Protein AF-A0A2R5L0X4-F1 (afdb_monomer_lite)

Radius of gyration: 19.21 Å; chains: 1; bounding box: 42×46×54 Å

pLDDT: mean 91.5, std 12.02, range [35.88, 98.81]

Organism: NCBI:txid1518452

Sequence (243 aa):
EDYQLGEQFPQVPDLYIVGTQESGSERKTWEVKLQCAIGQKHVLLTSAVLGILHLNIFVRRDLIWFCSLPEESSHSLRPGTYWKTKGAIAISFQFFGTRFLFVNTHLFAHEEKYSQRIQNIKNISHSLDLPRSLPLKHKHKDVTKRFDCVFWLGDLNFRIVANRDHVLEKLQGGPQSPETVKHLLQWDQLNMARKKGETFLEYEEGEIKFAPTFKYDPGTDSYDSSSKQRVPSYTDRILFKSP

InterPro domains:
  IPR000300 Inositol polyphosphate-related phosphatase [PF22669] (13-242)
  IPR000300 Inositol polyphosphate-related phosphatase [SM00128] (5-243)
  IPR036691 Endonuclease/exonuclease/phosphatase superfamily [G3DSA:3.60.10.10] (2-243)
  IPR036691 Endonuclease/exonuclease/phosphatase superfamily [SSF56219] (12-240)
  IPR053321 Inositol Polyphosphate 5-Phosphatase Type IV [PTHR47039] (2-242)

Foldseek 3Di:
DDPPPDPPDDDLDQKDKDKAAQADPDPVVVLVVVDVVSDDQWDWLDKDDDQRIIITMIGGPVQSVQKDRKDKWWFAPDPPDPGRRFTKIWIWIGGNNFIEIEIEGAHDADAVCLVVLLVRQVCRQQRTDPDPPDPPVDDDSGVVVVGQKYKYWYQSNWFQPDDQVVLVVLCVVPQQDPVSVVVSLVRTSVSVCCVVVSDCVQKDFPDDRGHQPDDADPPDPHHDPDPVSGRRGNRTGMIMHHD

Structure (mmCIF, N/CA/C/O backbone):
data_AF-A0A2R5L0X4-F1
#
_entry.id   AF-A0A2R5L0X4-F1
#
loop_
_atom_site.group_PDB
_atom_site.id
_atom_site.type_symbol
_atom_site.label_atom_id
_atom_site.label_alt_id
_atom_site.label_comp_id
_atom_site.label_asym_id
_atom_site.label_entity_id
_atom_site.label_seq_id
_atom_site.pdbx_PDB_ins_code
_atom_site.Cartn_x
_atom_site.Cartn_y
_atom_site.Cartn_z
_atom_site.occupancy
_atom_site.B_iso_or_equiv
_atom_site.auth_seq_id
_atom_site.auth_comp_id
_atom_site.auth_asym_id
_atom_site.auth_atom_id
_atom_site.pdbx_PDB_model_num
ATOM 1 N N . GLU A 1 1 ? -14.545 -23.649 -27.989 1.00 35.88 1 GLU A N 1
ATOM 2 C CA . GLU A 1 1 ? -14.435 -24.585 -26.856 1.00 35.88 1 GLU A CA 1
ATOM 3 C C . GLU A 1 1 ? -13.538 -23.930 -25.830 1.00 35.88 1 GLU A C 1
ATOM 5 O O . GLU A 1 1 ? -12.324 -23.893 -25.998 1.00 35.88 1 GLU A O 1
ATOM 10 N N . ASP A 1 2 ? -14.169 -23.265 -24.867 1.00 38.78 2 ASP A N 1
ATOM 11 C CA . ASP A 1 2 ? -13.486 -22.543 -23.804 1.00 38.78 2 ASP A CA 1
ATOM 12 C C . ASP A 1 2 ? -12.828 -23.553 -22.868 1.00 38.78 2 ASP A C 1
ATOM 14 O O . ASP A 1 2 ? -13.505 -24.362 -22.231 1.00 38.78 2 ASP A O 1
ATOM 18 N N . TYR A 1 3 ? -11.499 -23.515 -22.786 1.00 42.94 3 TYR A N 1
ATOM 19 C CA . TYR A 1 3 ? -10.758 -24.225 -21.754 1.00 42.94 3 TYR A CA 1
ATOM 20 C C . TYR A 1 3 ? -11.047 -23.551 -20.409 1.00 42.94 3 TYR A C 1
ATOM 22 O O . TYR A 1 3 ? -10.293 -22.697 -19.944 1.00 42.94 3 TYR A O 1
ATOM 30 N N . GLN A 1 4 ? -12.153 -23.939 -19.773 1.00 43.12 4 GLN A N 1
ATOM 31 C CA . GLN A 1 4 ? -12.304 -23.792 -18.333 1.00 43.12 4 GLN A CA 1
ATOM 32 C C . GLN A 1 4 ? -11.209 -24.641 -17.681 1.00 43.12 4 GLN A C 1
ATOM 34 O O . GLN A 1 4 ? -11.323 -25.861 -17.565 1.00 43.12 4 GLN A O 1
ATOM 39 N N . LEU A 1 5 ? -10.103 -23.996 -17.310 1.00 47.12 5 LEU A N 1
ATOM 40 C CA . LEU A 1 5 ? -9.099 -24.584 -16.433 1.00 47.12 5 LEU A CA 1
ATOM 41 C C . LEU A 1 5 ? -9.798 -24.922 -15.112 1.00 47.12 5 LEU A C 1
ATOM 43 O O . LEU A 1 5 ? -10.128 -24.032 -14.333 1.00 47.12 5 LEU A O 1
ATOM 47 N N . GLY A 1 6 ? -10.078 -26.211 -14.913 1.00 41.00 6 GLY A N 1
ATOM 48 C CA . GLY A 1 6 ? -10.771 -26.719 -13.736 1.00 41.00 6 GLY A CA 1
ATOM 49 C C . GLY A 1 6 ? -10.083 -26.308 -12.434 1.00 41.00 6 GLY A C 1
ATOM 50 O O . GLY A 1 6 ? -8.855 -26.285 -12.336 1.00 41.00 6 GLY A O 1
ATOM 51 N N . GLU A 1 7 ? -10.898 -26.032 -11.419 1.00 51.50 7 GLU A N 1
ATOM 52 C CA . GLU A 1 7 ? -10.549 -25.589 -10.059 1.00 51.50 7 GLU A CA 1
ATOM 53 C C . GLU A 1 7 ? -9.750 -26.622 -9.222 1.00 51.50 7 GLU A C 1
ATOM 55 O O . GLU A 1 7 ? -9.811 -26.620 -7.997 1.00 51.50 7 GLU A O 1
ATOM 60 N N . GLN A 1 8 ? -9.005 -27.542 -9.847 1.00 54.38 8 GLN A N 1
ATOM 61 C CA . GLN A 1 8 ? -8.399 -28.703 -9.173 1.00 54.38 8 GLN A CA 1
ATOM 62 C C . GLN A 1 8 ? -6.876 -28.650 -8.998 1.00 54.38 8 GLN A C 1
ATOM 64 O O . GLN A 1 8 ? -6.308 -29.548 -8.377 1.00 54.38 8 GLN A O 1
ATOM 69 N N . PHE A 1 9 ? -6.199 -27.601 -9.467 1.00 50.16 9 PHE A N 1
ATOM 70 C CA . PHE A 1 9 ? -4.783 -27.386 -9.160 1.00 50.16 9 PHE A CA 1
ATOM 71 C C . PHE A 1 9 ? -4.618 -26.145 -8.287 1.00 50.16 9 PHE A C 1
ATOM 73 O O . PHE A 1 9 ? -5.246 -25.127 -8.583 1.00 50.16 9 PHE A O 1
ATOM 80 N N . PRO A 1 10 ? -3.767 -26.178 -7.242 1.00 58.41 10 PRO A N 1
ATOM 81 C CA . PRO A 1 10 ? -3.416 -24.964 -6.524 1.00 58.41 10 PRO A CA 1
ATOM 82 C C . PRO A 1 10 ? -2.790 -23.996 -7.528 1.00 58.41 10 PRO A C 1
ATOM 84 O O . PRO A 1 10 ? -1.672 -24.219 -8.002 1.00 58.41 10 PRO A O 1
ATOM 87 N N . GLN A 1 11 ? -3.540 -22.955 -7.897 1.00 75.50 11 GLN A N 1
ATOM 88 C CA . GLN A 1 11 ? -3.048 -21.911 -8.781 1.00 75.50 11 GLN A CA 1
ATOM 89 C C . GLN A 1 11 ? -1.859 -21.250 -8.089 1.00 75.50 11 GLN A C 1
ATOM 91 O O . GLN A 1 11 ? -1.988 -20.635 -7.033 1.00 75.50 11 GLN A O 1
ATOM 96 N N . VAL A 1 12 ? -0.676 -21.441 -8.665 1.00 87.12 12 VAL A N 1
ATOM 97 C CA . VAL A 1 12 ? 0.540 -20.771 -8.218 1.00 87.12 12 VAL A CA 1
ATOM 98 C C . VAL A 1 12 ? 0.518 -19.375 -8.838 1.00 87.12 12 VAL A C 1
ATOM 100 O O . VAL A 1 12 ? 0.546 -19.297 -10.067 1.00 87.12 12 VAL A O 1
ATOM 103 N N . PRO A 1 13 ? 0.484 -18.290 -8.042 1.00 94.50 13 PRO A N 1
ATOM 104 C CA . PRO A 1 13 ? 0.489 -16.933 -8.577 1.00 94.50 13 PRO A CA 1
ATOM 105 C C . PRO A 1 13 ? 1.694 -16.698 -9.485 1.00 94.50 13 PRO A C 1
ATOM 107 O O . PRO A 1 13 ? 2.797 -17.147 -9.175 1.00 94.50 13 PRO A O 1
ATOM 110 N N . ASP A 1 14 ? 1.518 -15.966 -10.579 1.00 96.56 14 ASP A N 1
ATOM 111 C CA . ASP A 1 14 ? 2.631 -15.632 -11.478 1.00 96.56 14 ASP A CA 1
ATOM 112 C C . ASP A 1 14 ? 3.552 -14.562 -10.878 1.00 96.56 14 ASP A C 1
ATOM 114 O O . ASP A 1 14 ? 4.770 -14.592 -11.073 1.00 96.56 14 ASP A O 1
ATOM 118 N N . LEU A 1 15 ? 2.972 -13.640 -10.106 1.00 97.62 15 LEU A N 1
ATOM 119 C CA . LEU A 1 15 ? 3.654 -12.526 -9.462 1.00 97.62 15 LEU A CA 1
ATOM 120 C C . LEU A 1 15 ? 3.291 -12.463 -7.975 1.00 97.62 15 LEU A C 1
ATOM 122 O O . LEU A 1 15 ? 2.122 -12.576 -7.611 1.00 97.62 15 LEU A O 1
ATOM 126 N N . TYR A 1 16 ? 4.284 -12.196 -7.128 1.00 98.19 16 TYR A N 1
ATOM 127 C CA . TYR A 1 16 ? 4.072 -11.745 -5.753 1.00 98.19 16 TYR A CA 1
ATOM 128 C C . TYR A 1 16 ? 4.628 -10.338 -5.588 1.00 98.19 16 TYR A C 1
ATOM 130 O O . TYR A 1 16 ? 5.802 -10.091 -5.862 1.00 98.19 16 TYR A O 1
ATOM 138 N N . ILE A 1 17 ? 3.793 -9.425 -5.097 1.00 98.38 17 ILE A N 1
ATOM 139 C CA . ILE A 1 17 ? 4.168 -8.042 -4.816 1.00 98.38 17 ILE A CA 1
ATOM 140 C C . ILE A 1 17 ? 4.041 -7.815 -3.317 1.00 98.38 17 ILE A C 1
ATOM 142 O O . ILE A 1 17 ? 2.955 -7.914 -2.754 1.00 98.38 17 ILE A O 1
ATOM 146 N N . VAL A 1 18 ? 5.164 -7.514 -2.670 1.00 98.12 18 VAL A N 1
ATOM 147 C CA . VAL A 1 18 ? 5.251 -7.364 -1.216 1.00 98.12 18 VAL A CA 1
ATOM 148 C C . VAL A 1 18 ? 5.693 -5.945 -0.886 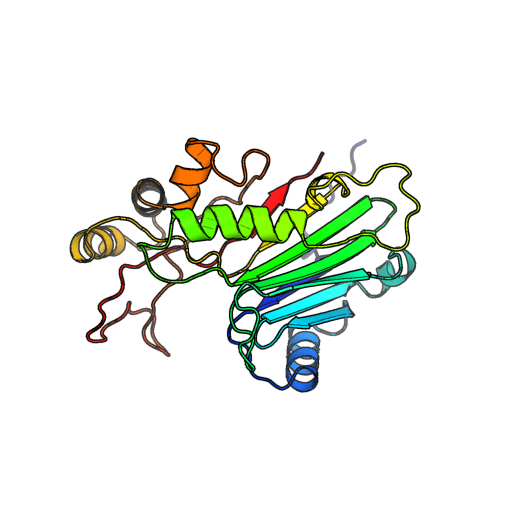1.00 98.12 18 VAL A C 1
ATOM 150 O O . VAL A 1 18 ? 6.875 -5.603 -0.997 1.00 98.12 18 VAL A O 1
ATOM 153 N N . GLY A 1 19 ? 4.723 -5.117 -0.498 1.00 97.81 19 GLY A N 1
ATOM 154 C CA . GLY A 1 19 ? 4.939 -3.769 0.016 1.00 97.81 19 GLY A CA 1
ATOM 155 C C . GLY A 1 19 ? 4.890 -3.755 1.539 1.00 97.81 19 GLY A C 1
ATOM 156 O O . GLY A 1 19 ? 3.905 -4.198 2.119 1.00 97.81 19 GLY A O 1
ATOM 157 N N . THR A 1 20 ? 5.927 -3.233 2.188 1.00 96.88 20 THR A N 1
ATOM 158 C CA . THR A 1 20 ? 5.966 -3.097 3.648 1.00 96.88 20 THR A CA 1
ATOM 159 C C . THR A 1 20 ? 6.306 -1.677 4.076 1.00 96.88 20 THR A C 1
ATOM 161 O O . THR A 1 20 ? 6.929 -0.910 3.333 1.00 96.88 20 THR A O 1
ATOM 164 N N . GLN A 1 21 ? 5.865 -1.319 5.278 1.00 96.12 21 GLN A N 1
ATOM 165 C CA . GLN A 1 21 ? 6.127 -0.050 5.949 1.00 96.12 21 GLN A CA 1
ATOM 166 C C . GLN A 1 21 ? 6.623 -0.354 7.366 1.00 96.12 21 GLN A C 1
ATOM 168 O O . GLN A 1 21 ? 6.408 -1.449 7.877 1.00 96.12 21 GLN A O 1
ATOM 173 N N . GLU A 1 22 ? 7.348 0.586 7.975 1.00 92.44 22 GLU A N 1
ATOM 174 C CA . GLU A 1 22 ? 7.983 0.385 9.294 1.00 92.44 22 GLU A CA 1
ATOM 175 C C . GLU A 1 22 ? 8.887 -0.857 9.356 1.00 92.44 22 GLU A C 1
ATOM 177 O O . GLU A 1 22 ? 9.106 -1.448 10.409 1.00 92.44 22 GLU A O 1
ATOM 182 N N . SER A 1 23 ? 9.448 -1.241 8.206 1.00 84.81 23 SER A N 1
ATOM 183 C CA . SER A 1 23 ? 10.362 -2.374 8.105 1.00 84.81 23 SER A CA 1
ATOM 184 C C . SER A 1 23 ? 11.752 -2.012 8.618 1.00 84.81 23 SER A C 1
ATOM 186 O O . SER A 1 23 ? 12.200 -0.869 8.501 1.00 84.81 23 SER A O 1
ATOM 188 N N . GLY A 1 24 ? 12.433 -3.008 9.192 1.00 76.56 24 GLY A N 1
ATOM 189 C CA . GLY A 1 24 ? 13.812 -2.872 9.654 1.00 76.56 24 GLY A CA 1
ATOM 190 C C . GLY A 1 24 ? 14.774 -2.499 8.521 1.00 76.56 24 GLY A C 1
ATOM 191 O O . GLY A 1 24 ? 14.516 -2.761 7.350 1.00 76.56 24 GLY A O 1
ATOM 192 N N . SER A 1 25 ? 15.912 -1.907 8.882 1.00 64.38 25 SER A N 1
ATOM 193 C CA . SER A 1 25 ? 16.867 -1.301 7.942 1.00 64.38 25 SER A CA 1
ATOM 194 C C . SER A 1 25 ? 17.635 -2.294 7.059 1.00 64.38 25 SER A C 1
ATOM 196 O O . SER A 1 25 ? 18.256 -1.890 6.073 1.00 64.38 25 SER A O 1
ATOM 198 N N . GLU A 1 26 ? 17.613 -3.592 7.365 1.00 85.94 26 GLU A N 1
ATOM 199 C CA . GLU A 1 26 ? 18.384 -4.592 6.624 1.00 85.94 26 GLU A CA 1
ATOM 200 C C . GLU A 1 26 ? 17.628 -5.144 5.410 1.00 85.94 26 GLU A C 1
ATOM 202 O O . GLU A 1 26 ? 17.045 -6.230 5.439 1.00 85.94 26 GLU A O 1
ATOM 207 N N . ARG A 1 27 ? 17.707 -4.406 4.296 1.00 89.12 27 ARG A N 1
ATOM 208 C CA . ARG A 1 27 ? 17.140 -4.791 2.990 1.00 89.12 27 ARG A CA 1
ATOM 209 C C . ARG A 1 27 ? 17.447 -6.239 2.591 1.00 89.12 27 ARG A C 1
ATOM 211 O O . ARG A 1 27 ? 16.518 -6.985 2.308 1.00 89.12 27 ARG A O 1
ATOM 218 N N . LYS A 1 28 ? 18.721 -6.647 2.601 1.00 92.31 28 LYS A N 1
ATOM 219 C CA . LYS A 1 28 ? 19.134 -7.997 2.166 1.00 92.31 28 LYS A CA 1
ATOM 220 C C . LYS A 1 28 ? 18.547 -9.092 3.052 1.00 92.31 28 LYS A C 1
ATOM 222 O O . LYS A 1 28 ? 18.050 -10.095 2.552 1.00 92.31 28 LYS A O 1
ATOM 227 N N . THR A 1 29 ? 18.572 -8.889 4.366 1.00 92.81 29 THR A N 1
ATOM 228 C CA . THR A 1 29 ? 17.984 -9.829 5.326 1.00 92.81 29 THR A CA 1
ATOM 229 C C . THR A 1 29 ? 16.483 -9.982 5.081 1.00 92.81 29 THR A C 1
ATOM 231 O O . THR A 1 29 ? 15.958 -11.094 5.140 1.00 92.81 29 THR A O 1
ATOM 234 N N . TRP A 1 30 ? 15.790 -8.885 4.758 1.00 92.62 30 TRP A N 1
ATOM 235 C CA . TRP A 1 30 ? 14.372 -8.916 4.405 1.00 92.62 30 TRP A CA 1
ATOM 236 C C . TRP A 1 30 ? 14.102 -9.662 3.093 1.00 92.62 30 TRP A C 1
ATOM 238 O O . TRP A 1 30 ? 13.246 -10.543 3.058 1.00 92.62 30 TRP A O 1
ATOM 248 N N . GLU A 1 31 ? 14.875 -9.385 2.043 1.00 95.25 31 GLU A N 1
ATOM 249 C CA . GLU A 1 31 ? 14.780 -10.070 0.745 1.00 95.25 31 GLU A CA 1
ATOM 250 C C . GLU A 1 31 ? 14.984 -11.585 0.876 1.00 95.25 31 GLU A C 1
ATOM 252 O O . GLU A 1 31 ? 14.207 -12.358 0.318 1.00 95.25 31 GLU A O 1
ATOM 257 N N . VAL A 1 32 ? 15.977 -12.019 1.662 1.00 95.38 32 VAL A N 1
ATOM 258 C CA . VAL A 1 32 ? 16.235 -13.444 1.923 1.00 95.38 32 VAL A CA 1
ATOM 259 C C . VAL A 1 32 ? 15.059 -14.088 2.655 1.00 95.38 32 VAL A C 1
ATOM 261 O O . VAL A 1 32 ? 14.601 -15.154 2.248 1.00 95.38 32 VAL A O 1
ATOM 264 N N . LYS A 1 33 ? 14.524 -13.442 3.699 1.00 95.56 33 LYS A N 1
ATOM 265 C CA . LYS A 1 33 ? 13.357 -13.957 4.436 1.00 95.56 33 LYS A CA 1
ATOM 266 C C . LYS A 1 33 ? 12.132 -14.098 3.532 1.00 95.56 33 LYS A C 1
ATOM 268 O O . LYS A 1 33 ? 11.471 -15.134 3.574 1.00 95.56 33 LYS A O 1
ATOM 273 N N . LEU A 1 34 ? 11.865 -13.099 2.690 1.00 96.00 34 LEU A N 1
ATOM 274 C CA . LEU A 1 34 ? 10.776 -13.154 1.716 1.00 96.00 34 LEU A CA 1
ATOM 275 C C . LEU A 1 34 ? 10.991 -14.261 0.681 1.00 96.00 34 LEU A C 1
ATOM 277 O O . LEU A 1 34 ? 10.071 -15.030 0.423 1.00 96.00 34 LEU A O 1
ATOM 281 N N . GLN A 1 35 ? 12.201 -14.398 0.134 1.00 97.19 35 GLN A N 1
ATOM 282 C CA . GLN A 1 35 ? 12.520 -15.458 -0.824 1.00 97.19 35 GLN A CA 1
ATOM 283 C C . GLN A 1 35 ? 12.345 -16.857 -0.213 1.00 97.19 35 GLN A C 1
ATOM 285 O O . GLN A 1 35 ? 11.837 -17.753 -0.888 1.00 97.19 35 GLN A O 1
ATOM 290 N N . CYS A 1 36 ? 12.726 -17.046 1.055 1.00 96.56 36 CYS A N 1
ATOM 291 C CA . CYS A 1 36 ? 12.496 -18.295 1.782 1.00 96.56 36 CYS A CA 1
ATOM 292 C C . CYS A 1 36 ? 11.001 -18.580 1.984 1.00 96.56 36 CYS A C 1
ATOM 294 O O . CYS A 1 36 ? 10.586 -19.724 1.825 1.00 96.56 36 CYS A O 1
ATOM 296 N N . ALA A 1 37 ? 10.201 -17.559 2.306 1.00 96.06 37 ALA A N 1
ATOM 297 C CA . ALA A 1 37 ? 8.764 -17.705 2.540 1.00 96.06 37 ALA A CA 1
ATOM 298 C C . ALA A 1 37 ? 7.968 -17.970 1.250 1.00 96.06 37 ALA A C 1
ATOM 300 O O . ALA A 1 37 ? 7.082 -18.818 1.239 1.00 96.06 37 ALA A O 1
ATOM 301 N N . ILE A 1 38 ? 8.293 -17.268 0.160 1.00 96.06 38 ILE A N 1
ATOM 302 C CA . ILE A 1 38 ? 7.645 -17.444 -1.152 1.00 96.06 38 ILE A CA 1
ATOM 303 C C . ILE A 1 38 ? 8.050 -18.783 -1.785 1.00 96.06 38 ILE A C 1
ATOM 305 O O . ILE A 1 38 ? 7.258 -19.434 -2.465 1.00 96.06 38 ILE A O 1
ATOM 309 N N . GLY A 1 39 ? 9.284 -19.219 -1.536 1.00 95.56 39 GLY A N 1
ATOM 310 C CA . GLY A 1 39 ? 9.788 -20.507 -1.981 1.00 95.56 39 GLY A CA 1
ATOM 311 C C . GLY A 1 39 ? 10.453 -20.474 -3.355 1.00 95.56 39 GLY A C 1
ATOM 312 O O . GLY A 1 39 ? 10.656 -19.436 -3.985 1.00 95.56 39 GLY A O 1
ATOM 313 N N . GLN A 1 40 ? 10.861 -21.656 -3.815 1.00 95.19 40 GLN A N 1
ATOM 314 C CA . GLN A 1 40 ? 11.802 -21.796 -4.929 1.00 95.19 40 GLN A CA 1
ATOM 315 C C . GLN A 1 40 ? 11.167 -21.649 -6.315 1.00 95.19 40 GLN A C 1
ATOM 317 O O . GLN A 1 40 ? 11.901 -21.467 -7.280 1.00 95.19 40 GLN A O 1
ATOM 322 N N . LYS A 1 41 ? 9.835 -21.706 -6.448 1.00 96.06 41 LYS A N 1
ATOM 323 C CA . LYS A 1 41 ? 9.150 -21.536 -7.747 1.00 96.06 41 LYS A CA 1
ATOM 324 C C . LYS A 1 41 ? 9.240 -20.104 -8.283 1.00 96.06 41 LYS A C 1
ATOM 326 O O . LYS A 1 41 ? 9.079 -19.891 -9.485 1.00 96.06 41 LYS A O 1
ATOM 331 N N . HIS A 1 42 ? 9.565 -19.151 -7.414 1.00 97.94 42 HIS A N 1
ATOM 332 C CA . HIS A 1 42 ? 9.704 -17.742 -7.746 1.00 97.94 42 HIS A CA 1
ATOM 333 C C . HIS A 1 42 ? 11.125 -17.255 -7.510 1.00 97.94 42 HIS A C 1
ATOM 335 O O . HIS A 1 42 ? 11.913 -17.845 -6.764 1.00 97.94 42 HIS A O 1
ATOM 341 N N . VAL A 1 43 ? 11.442 -16.148 -8.162 1.00 97.56 43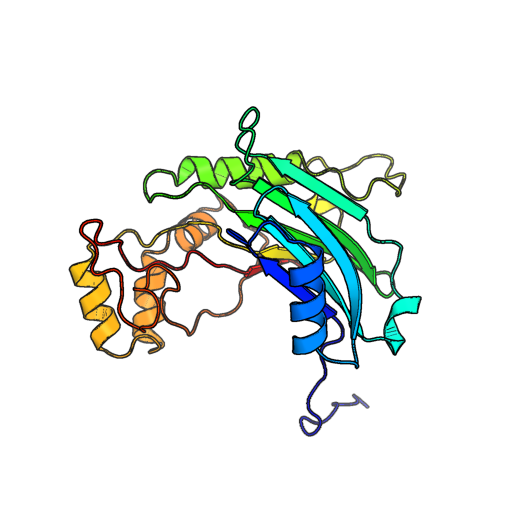 VAL A N 1
ATOM 342 C CA . VAL A 1 43 ? 12.693 -15.418 -8.003 1.00 97.56 43 VAL A CA 1
ATOM 343 C C . VAL A 1 43 ? 12.387 -13.941 -7.807 1.00 97.56 43 VAL A C 1
ATOM 345 O O . VAL A 1 43 ? 11.447 -13.416 -8.407 1.00 97.56 43 VAL A O 1
ATOM 348 N N . LEU A 1 44 ? 13.163 -13.276 -6.952 1.00 98.00 44 LEU A N 1
ATOM 349 C CA . LEU A 1 44 ? 13.119 -11.824 -6.811 1.00 98.00 44 LEU A CA 1
ATOM 350 C C . LEU A 1 44 ? 13.486 -11.171 -8.152 1.00 98.00 44 LEU A C 1
ATOM 352 O O . LEU A 1 44 ? 14.632 -11.251 -8.589 1.00 98.00 44 LEU A O 1
ATOM 356 N N . LEU A 1 45 ? 12.509 -10.533 -8.796 1.00 97.94 45 LEU A N 1
ATOM 357 C CA . LEU A 1 45 ? 12.702 -9.780 -10.035 1.00 97.94 45 LEU A CA 1
ATOM 358 C C . LEU A 1 45 ? 13.350 -8.426 -9.740 1.00 97.94 45 LEU A C 1
ATOM 360 O O . LEU A 1 45 ? 14.272 -8.004 -10.431 1.00 97.94 45 LEU A O 1
ATOM 364 N N . THR A 1 46 ? 12.845 -7.729 -8.721 1.00 97.81 46 THR A N 1
ATOM 365 C CA . THR A 1 46 ? 13.358 -6.424 -8.300 1.00 97.81 46 THR A CA 1
ATOM 366 C C . THR A 1 46 ? 12.888 -6.070 -6.892 1.00 97.81 46 THR A C 1
ATOM 368 O O . THR A 1 46 ? 11.873 -6.576 -6.404 1.00 97.81 46 THR A O 1
ATOM 371 N N . SER A 1 47 ? 13.623 -5.171 -6.247 1.00 97.00 47 SER A N 1
ATOM 372 C CA . SER A 1 47 ? 13.272 -4.586 -4.961 1.00 97.00 47 SER A CA 1
ATOM 373 C C . SER A 1 47 ? 13.697 -3.120 -4.903 1.00 97.00 47 SER A C 1
ATOM 375 O O . SER A 1 47 ? 14.740 -2.737 -5.435 1.00 97.00 47 SER A O 1
ATOM 377 N N . ALA A 1 48 ? 12.907 -2.302 -4.214 1.00 96.12 48 ALA A N 1
ATOM 378 C CA . ALA A 1 48 ? 13.156 -0.878 -4.023 1.00 96.12 48 ALA A CA 1
ATOM 379 C C . ALA A 1 48 ? 12.890 -0.474 -2.565 1.00 96.12 48 ALA A C 1
ATOM 381 O O . ALA A 1 48 ? 12.021 -1.042 -1.898 1.00 96.12 48 ALA A O 1
ATOM 382 N N . VAL A 1 49 ? 13.652 0.505 -2.061 1.00 94.69 49 VAL A N 1
ATOM 383 C CA . VAL A 1 49 ? 13.614 0.944 -0.653 1.00 94.69 49 VAL A CA 1
ATOM 384 C C . VAL A 1 49 ? 13.637 2.470 -0.545 1.00 94.69 49 VAL A C 1
ATOM 386 O O . VAL A 1 49 ? 14.390 3.148 -1.242 1.00 94.69 49 VAL A O 1
ATOM 389 N N . LEU A 1 50 ? 12.843 3.013 0.380 1.00 93.50 50 LEU A N 1
ATOM 390 C CA . LEU A 1 50 ? 12.814 4.426 0.764 1.00 93.50 50 LEU A CA 1
ATOM 391 C C . LEU A 1 50 ? 12.682 4.517 2.286 1.00 93.50 50 LEU A C 1
ATOM 393 O O . LEU A 1 50 ? 11.577 4.534 2.827 1.00 93.50 50 LEU A O 1
ATOM 397 N N . GLY A 1 51 ? 13.819 4.591 2.978 1.00 91.69 51 GLY A N 1
ATOM 398 C CA . GLY A 1 51 ? 13.849 4.557 4.439 1.00 91.69 51 GLY A CA 1
ATOM 399 C C . GLY A 1 51 ? 13.255 3.251 4.967 1.00 91.69 51 GLY A C 1
ATOM 400 O O . GLY A 1 51 ? 13.850 2.206 4.754 1.00 91.69 51 GLY A O 1
ATOM 401 N N . ILE A 1 52 ? 12.095 3.318 5.627 1.00 91.94 52 ILE A N 1
ATOM 402 C CA . ILE A 1 52 ? 11.405 2.148 6.219 1.00 91.94 52 ILE A CA 1
ATOM 403 C C . ILE A 1 52 ? 10.349 1.513 5.299 1.00 91.94 52 ILE A C 1
ATOM 405 O O . ILE A 1 52 ? 9.608 0.627 5.727 1.00 91.94 52 ILE A O 1
ATOM 409 N N . LEU A 1 53 ? 10.207 2.020 4.072 1.00 95.06 53 LEU A N 1
ATOM 410 C CA . LEU A 1 53 ? 9.311 1.459 3.066 1.00 95.06 53 LEU A CA 1
ATOM 411 C C . LEU A 1 53 ? 10.112 0.521 2.165 1.00 95.06 53 LEU A C 1
ATOM 413 O O . LEU A 1 53 ? 11.198 0.889 1.712 1.00 95.06 53 LEU A O 1
ATOM 417 N N . HIS A 1 54 ? 9.579 -0.667 1.896 1.00 96.56 54 HIS A N 1
ATOM 418 C CA . HIS A 1 54 ? 10.159 -1.622 0.951 1.00 96.56 54 HIS A CA 1
ATOM 419 C C . HIS A 1 54 ? 9.083 -2.058 -0.043 1.00 96.56 54 HIS A C 1
ATOM 421 O O . HIS A 1 54 ? 7.915 -2.195 0.317 1.00 96.56 54 HIS A O 1
ATOM 427 N N . LEU A 1 55 ? 9.462 -2.284 -1.295 1.00 98.06 55 LEU A N 1
ATOM 428 C CA . LEU A 1 55 ? 8.604 -2.889 -2.309 1.00 98.06 55 LEU A CA 1
ATOM 429 C C . LEU A 1 55 ? 9.411 -3.957 -3.036 1.00 98.06 55 LEU A C 1
ATOM 431 O O . LEU A 1 55 ? 10.471 -3.656 -3.575 1.00 98.06 55 LEU A O 1
ATOM 435 N N . ASN A 1 56 ? 8.928 -5.194 -3.018 1.00 98.06 56 ASN A N 1
ATOM 436 C CA . ASN A 1 56 ? 9.610 -6.351 -3.590 1.00 98.06 56 ASN A CA 1
ATOM 437 C C . ASN A 1 56 ? 8.668 -7.036 -4.571 1.00 98.06 56 ASN A C 1
ATOM 439 O O . ASN A 1 56 ? 7.493 -7.227 -4.257 1.00 98.06 56 ASN A O 1
ATOM 443 N N . ILE A 1 57 ? 9.183 -7.408 -5.738 1.00 98.50 57 ILE A N 1
ATOM 444 C CA . ILE A 1 57 ? 8.417 -8.106 -6.765 1.00 98.50 57 ILE A CA 1
ATOM 445 C C . ILE A 1 57 ? 9.121 -9.415 -7.072 1.00 98.50 57 ILE A C 1
ATOM 447 O O . ILE A 1 57 ? 10.282 -9.426 -7.481 1.00 98.50 57 ILE A O 1
ATOM 451 N N . PHE A 1 58 ? 8.405 -10.513 -6.880 1.00 98.56 58 PHE A N 1
ATOM 452 C CA . PHE A 1 58 ? 8.835 -11.850 -7.246 1.00 98.56 58 PHE A CA 1
ATOM 453 C C . PHE A 1 58 ? 8.013 -12.325 -8.434 1.00 98.56 58 PHE A C 1
ATOM 455 O O . PHE A 1 58 ? 6.811 -12.077 -8.501 1.00 98.56 58 PHE A O 1
ATOM 462 N N . VAL A 1 59 ? 8.662 -13.034 -9.348 1.00 98.44 59 VAL A N 1
ATOM 463 C CA . VAL A 1 59 ? 8.033 -13.617 -10.534 1.00 98.44 59 VAL A CA 1
ATOM 464 C C . VAL A 1 59 ? 8.288 -15.113 -10.560 1.00 98.44 59 VAL A C 1
ATOM 466 O O . VAL A 1 59 ? 9.335 -15.581 -10.097 1.00 98.44 59 VAL A O 1
ATOM 469 N N . ARG A 1 60 ? 7.331 -15.878 -11.084 1.00 97.50 60 ARG A N 1
ATOM 470 C CA . ARG A 1 60 ? 7.522 -17.302 -11.354 1.00 97.50 60 ARG A CA 1
ATOM 471 C C . ARG A 1 60 ? 8.714 -17.478 -12.301 1.00 97.50 60 ARG A C 1
ATOM 473 O O . ARG A 1 60 ? 8.865 -16.734 -13.268 1.00 97.50 60 ARG A O 1
ATOM 480 N N . ARG A 1 61 ? 9.616 -18.413 -11.993 1.00 96.19 61 ARG A N 1
ATOM 481 C CA . ARG A 1 61 ? 10.936 -18.502 -12.655 1.00 96.19 61 ARG A CA 1
ATOM 482 C C . ARG A 1 61 ? 10.864 -18.704 -14.166 1.00 96.19 61 ARG A C 1
ATOM 484 O O . ARG A 1 61 ? 11.679 -18.148 -14.892 1.00 96.19 61 ARG A O 1
ATOM 491 N N . ASP A 1 62 ? 9.904 -19.494 -14.620 1.00 96.25 62 ASP A N 1
ATOM 492 C CA . ASP A 1 62 ? 9.621 -19.767 -16.030 1.00 96.25 62 ASP A CA 1
ATOM 493 C C . ASP A 1 62 ? 9.103 -18.537 -16.789 1.00 96.25 62 ASP A C 1
ATOM 495 O O . ASP A 1 62 ? 9.153 -18.517 -18.017 1.00 96.25 62 ASP A O 1
ATOM 499 N N . LEU A 1 63 ? 8.657 -17.497 -16.076 1.00 97.06 63 LEU A N 1
ATOM 500 C CA . LEU A 1 63 ? 8.074 -16.296 -16.666 1.00 97.06 63 LEU A CA 1
ATOM 501 C C . LEU A 1 63 ? 9.025 -15.090 -16.713 1.00 97.06 63 LEU A C 1
ATOM 503 O O . LEU A 1 63 ? 8.674 -14.060 -17.287 1.00 97.06 63 LEU A O 1
ATOM 507 N N . ILE A 1 64 ? 10.238 -15.200 -16.156 1.00 96.31 64 ILE A N 1
ATOM 508 C CA . ILE A 1 64 ? 11.186 -14.075 -16.058 1.00 96.31 64 ILE A CA 1
ATOM 509 C C . ILE A 1 64 ? 11.534 -13.461 -17.423 1.00 96.31 64 ILE A C 1
ATOM 511 O O . ILE A 1 64 ? 11.708 -12.251 -17.532 1.00 96.31 64 ILE A O 1
ATOM 515 N N . TRP A 1 65 ? 11.583 -14.284 -18.473 1.00 96.31 65 TRP A N 1
ATOM 516 C CA . TRP A 1 65 ? 11.925 -13.863 -19.834 1.00 96.31 65 TRP A CA 1
ATOM 517 C C . TRP A 1 65 ? 10.840 -13.016 -20.508 1.00 96.31 65 TRP A C 1
ATOM 519 O O . TRP A 1 65 ? 11.105 -12.397 -21.535 1.00 96.31 65 TRP A O 1
ATOM 529 N N . PHE A 1 66 ? 9.635 -12.967 -19.934 1.00 97.50 66 PHE A N 1
ATOM 530 C CA . PHE A 1 66 ? 8.526 -12.141 -20.418 1.00 97.50 66 PHE A CA 1
ATOM 531 C C . PHE A 1 66 ? 8.412 -10.803 -19.676 1.00 97.50 66 PHE A C 1
ATOM 533 O O . PHE A 1 66 ? 7.493 -10.028 -19.954 1.00 97.50 66 PHE A O 1
ATOM 540 N N . CYS A 1 67 ? 9.333 -10.527 -18.746 1.00 97.19 67 CYS A N 1
ATOM 541 C CA . CYS A 1 67 ? 9.440 -9.251 -18.052 1.00 97.19 67 CYS A CA 1
ATOM 542 C C . CYS A 1 67 ? 10.392 -8.302 -18.793 1.00 97.19 67 CYS A C 1
ATOM 544 O O . CYS A 1 67 ? 11.513 -8.677 -19.141 1.00 97.19 67 CYS A O 1
ATOM 546 N N . SER A 1 68 ? 10.002 -7.037 -18.957 1.00 95.81 68 SER A N 1
ATOM 547 C CA . SER A 1 68 ? 10.975 -5.983 -19.264 1.00 95.81 68 SER A CA 1
ATOM 548 C C . SER A 1 68 ? 11.869 -5.703 -18.054 1.00 95.81 68 SER A C 1
ATOM 550 O O . SER A 1 68 ? 11.542 -6.070 -16.923 1.00 95.81 68 SER A O 1
ATOM 552 N N . LEU A 1 69 ? 12.957 -4.958 -18.270 1.00 95.62 69 LEU A N 1
ATOM 553 C CA . LEU A 1 69 ? 13.747 -4.427 -17.163 1.00 95.62 69 LEU A CA 1
ATOM 554 C C . LEU A 1 69 ? 12.851 -3.556 -16.257 1.00 95.62 69 LEU A C 1
ATOM 556 O O . LEU A 1 69 ? 12.198 -2.642 -16.774 1.00 95.62 69 LEU A O 1
ATOM 560 N N . PRO A 1 70 ? 12.792 -3.820 -14.940 1.00 97.19 70 PRO A N 1
ATOM 561 C CA . PRO A 1 70 ? 12.017 -2.992 -14.030 1.00 97.19 70 PRO A CA 1
ATOM 562 C C . PRO A 1 70 ? 12.642 -1.616 -13.815 1.00 97.19 70 PRO A C 1
ATOM 564 O O . PRO A 1 70 ? 13.859 -1.467 -13.720 1.00 97.19 70 PRO A O 1
ATOM 567 N N . GLU A 1 71 ? 11.788 -0.613 -13.664 1.00 97.38 71 GLU A N 1
ATOM 568 C CA . GLU A 1 71 ? 12.161 0.755 -13.330 1.00 97.38 71 GLU A CA 1
ATOM 569 C C . GLU A 1 71 ? 11.543 1.159 -11.993 1.00 97.38 71 GLU A C 1
ATOM 571 O O . GLU A 1 71 ? 10.385 0.855 -11.716 1.00 97.38 71 GLU A O 1
ATOM 576 N N . GLU A 1 72 ? 12.303 1.884 -11.175 1.00 97.44 72 GLU A N 1
ATOM 577 C CA . GLU A 1 72 ? 11.863 2.353 -9.860 1.00 97.44 72 GLU A CA 1
ATOM 578 C C . GLU A 1 72 ? 11.762 3.882 -9.786 1.00 97.44 72 GLU A C 1
ATOM 580 O O . GLU A 1 72 ? 12.488 4.616 -10.460 1.00 97.44 72 GLU A O 1
A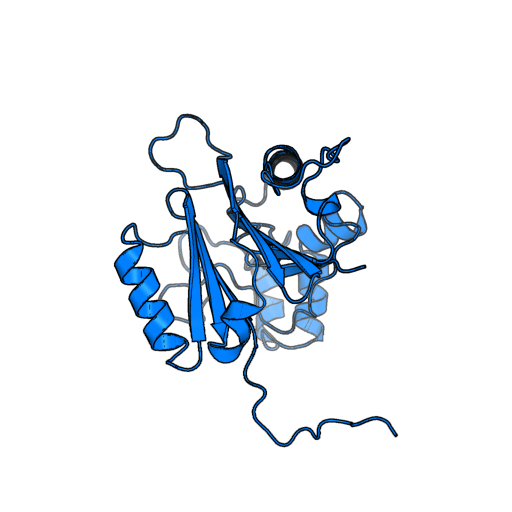TOM 585 N N . SER A 1 73 ? 10.866 4.391 -8.951 1.00 97.50 73 SER A N 1
ATOM 586 C CA . SER A 1 73 ? 10.804 5.805 -8.582 1.00 97.50 73 SER A CA 1
ATOM 587 C C . SER A 1 73 ? 10.311 5.928 -7.147 1.00 97.50 73 SER A C 1
ATOM 589 O O . SER A 1 73 ? 9.631 5.043 -6.634 1.00 97.50 73 SER A O 1
ATOM 591 N N . SER A 1 74 ? 10.669 7.006 -6.459 1.00 96.94 74 SER A N 1
ATOM 592 C CA . SER A 1 74 ? 10.254 7.206 -5.073 1.00 96.94 74 SER A CA 1
ATOM 593 C C . SER A 1 74 ? 10.017 8.677 -4.767 1.00 96.94 74 SER A C 1
ATOM 595 O O . SER A 1 74 ? 10.591 9.567 -5.394 1.00 96.94 74 SER A O 1
ATOM 597 N N . HIS A 1 75 ? 9.161 8.933 -3.782 1.00 96.56 75 HIS A N 1
ATOM 598 C CA . HIS A 1 75 ? 8.830 10.281 -3.341 1.00 96.56 75 HIS A CA 1
ATOM 599 C C . HIS A 1 75 ? 8.718 10.336 -1.815 1.00 96.56 75 HIS A C 1
ATOM 601 O O . HIS A 1 75 ? 7.938 9.597 -1.216 1.00 96.56 75 HIS A O 1
ATOM 607 N N . SER A 1 76 ? 9.487 11.222 -1.173 1.00 95.69 76 SER A N 1
ATOM 608 C CA . SER A 1 76 ? 9.397 11.456 0.274 1.00 95.69 76 SER A CA 1
ATOM 609 C C . SER A 1 76 ? 8.383 12.555 0.572 1.00 95.69 76 SER A C 1
ATOM 611 O O . SER A 1 76 ? 8.509 13.662 0.056 1.00 95.69 76 SER A O 1
ATOM 613 N N . LEU A 1 77 ? 7.439 12.284 1.476 1.00 93.31 77 LEU A N 1
ATOM 614 C CA . LEU A 1 77 ? 6.492 13.287 1.984 1.00 93.31 77 LEU A CA 1
ATOM 615 C C . LEU A 1 77 ? 7.074 14.117 3.139 1.00 93.31 77 LEU A C 1
ATOM 617 O O . LEU A 1 77 ? 6.449 15.067 3.602 1.00 93.31 77 LEU A O 1
ATOM 621 N N . ARG A 1 78 ? 8.266 13.751 3.625 1.00 88.12 78 ARG A N 1
ATOM 622 C CA . ARG A 1 78 ? 9.034 14.492 4.634 1.00 88.12 78 ARG A CA 1
ATOM 623 C C . ARG A 1 78 ? 10.408 14.842 4.056 1.00 88.12 78 ARG A C 1
ATOM 625 O O . ARG A 1 78 ? 11.395 14.170 4.363 1.00 88.12 78 ARG A O 1
ATOM 632 N N . PRO A 1 79 ? 10.493 15.817 3.136 1.00 74.12 79 PRO A N 1
ATOM 633 C CA . PRO A 1 79 ? 11.785 16.289 2.653 1.00 74.12 79 PRO A CA 1
ATOM 634 C C . PRO A 1 79 ? 12.565 16.921 3.819 1.00 74.12 79 PRO A C 1
ATOM 636 O O . PRO A 1 79 ? 11.993 17.637 4.634 1.00 74.12 79 PRO A O 1
ATOM 639 N N . GLY A 1 80 ? 13.861 16.619 3.929 1.00 71.56 80 GLY A N 1
ATOM 640 C CA . GLY A 1 80 ? 14.745 17.171 4.967 1.00 71.56 80 GLY A CA 1
ATOM 641 C C . GLY A 1 80 ? 14.884 16.342 6.250 1.00 71.56 80 GLY A C 1
ATOM 642 O O . GLY A 1 80 ? 15.794 16.599 7.031 1.00 71.56 80 GLY A O 1
ATOM 643 N N . THR A 1 81 ? 14.062 15.311 6.472 1.00 77.12 81 THR A N 1
ATOM 644 C CA . THR A 1 81 ? 14.290 14.368 7.582 1.00 77.12 81 THR A CA 1
ATOM 645 C C . THR A 1 81 ? 15.286 13.286 7.171 1.00 77.12 81 THR A C 1
ATOM 647 O O . THR A 1 81 ? 15.090 12.650 6.134 1.00 77.12 81 THR A O 1
ATOM 650 N N . TYR A 1 82 ? 16.306 13.032 8.000 1.00 65.88 82 TYR A N 1
ATOM 651 C CA . TYR A 1 82 ? 17.313 11.989 7.746 1.00 65.88 82 TYR A CA 1
ATOM 652 C C . TYR A 1 82 ? 16.672 10.601 7.569 1.00 65.88 82 TYR A C 1
ATOM 654 O O . TYR A 1 82 ? 16.973 9.878 6.622 1.00 65.88 82 TYR A O 1
ATOM 662 N N . TRP A 1 83 ? 15.703 10.269 8.427 1.00 72.31 83 TRP A N 1
ATOM 663 C CA . TRP A 1 83 ? 14.940 9.024 8.361 1.00 72.31 83 TRP A CA 1
ATOM 664 C C . TRP A 1 83 ? 13.638 9.229 7.585 1.00 72.31 83 TRP A C 1
ATOM 666 O O . TRP A 1 83 ? 12.713 9.895 8.053 1.00 72.31 83 TRP A O 1
ATOM 676 N N . LYS A 1 84 ? 13.552 8.648 6.385 1.00 81.81 84 LYS A N 1
ATOM 677 C CA . LYS A 1 84 ? 12.352 8.728 5.541 1.00 81.81 84 LYS A CA 1
ATOM 678 C C . LYS A 1 84 ? 11.312 7.712 6.015 1.00 81.81 84 LYS A C 1
ATOM 680 O O . LYS A 1 84 ? 11.443 6.517 5.774 1.00 81.81 84 LYS A O 1
ATOM 685 N N . THR A 1 85 ? 10.280 8.194 6.702 1.00 87.81 85 THR A N 1
ATOM 686 C CA . THR A 1 85 ? 9.237 7.335 7.294 1.00 87.81 85 THR A CA 1
ATOM 687 C C . THR A 1 85 ? 7.888 7.411 6.589 1.00 87.81 85 THR A C 1
ATOM 689 O O . THR A 1 85 ? 7.012 6.597 6.864 1.00 87.81 85 THR A O 1
ATOM 692 N N . LYS A 1 86 ? 7.697 8.404 5.713 1.00 94.50 86 LYS A N 1
ATOM 693 C CA . LYS A 1 86 ? 6.436 8.692 5.021 1.00 94.50 86 LYS A CA 1
ATOM 694 C C . LYS A 1 86 ? 6.724 9.073 3.577 1.00 94.50 86 LYS A C 1
ATOM 696 O O . LYS A 1 86 ? 7.567 9.936 3.320 1.00 94.50 86 LYS A O 1
ATOM 701 N N . GLY A 1 87 ? 6.036 8.443 2.638 1.00 96.62 87 GLY A N 1
ATOM 702 C CA . GLY A 1 87 ? 6.384 8.543 1.228 1.00 96.62 87 GLY A CA 1
ATOM 703 C C . GLY A 1 87 ? 5.759 7.455 0.378 1.00 96.62 87 GLY A C 1
ATOM 704 O O . GLY A 1 87 ? 4.809 6.791 0.793 1.00 96.62 87 GLY A O 1
ATOM 705 N N . ALA A 1 88 ? 6.330 7.289 -0.807 1.00 98.12 88 ALA A N 1
ATOM 706 C CA . ALA A 1 88 ? 5.967 6.269 -1.768 1.00 98.12 88 ALA A CA 1
ATOM 707 C C . ALA A 1 88 ? 7.204 5.688 -2.449 1.00 98.12 88 ALA A C 1
ATOM 709 O O . ALA A 1 88 ? 8.160 6.414 -2.737 1.00 98.12 88 ALA A O 1
ATOM 710 N N . ILE A 1 89 ? 7.137 4.400 -2.758 1.00 97.88 89 ILE A N 1
ATOM 711 C CA . ILE A 1 89 ? 8.034 3.702 -3.674 1.00 97.88 89 ILE A CA 1
ATOM 712 C C . ILE A 1 89 ? 7.162 3.117 -4.763 1.00 97.88 89 ILE A C 1
ATOM 714 O O . ILE A 1 89 ? 6.136 2.507 -4.471 1.00 97.88 89 ILE A O 1
ATOM 718 N N . ALA A 1 90 ? 7.581 3.287 -6.004 1.00 98.62 90 ALA A N 1
ATOM 719 C CA . ALA A 1 90 ? 6.928 2.693 -7.141 1.00 98.62 90 ALA A CA 1
ATOM 720 C C . ALA A 1 90 ? 7.913 1.873 -7.960 1.00 98.62 90 ALA A C 1
ATOM 722 O O . ALA A 1 90 ? 9.060 2.277 -8.148 1.00 98.62 90 ALA A O 1
ATOM 723 N N . ILE A 1 91 ? 7.434 0.740 -8.458 1.00 98.69 91 ILE A N 1
ATOM 724 C CA . ILE A 1 91 ? 8.135 -0.099 -9.421 1.00 98.69 91 ILE A CA 1
ATOM 725 C C . ILE A 1 91 ? 7.208 -0.305 -10.613 1.00 98.69 91 ILE A C 1
ATOM 727 O O . ILE A 1 91 ? 6.020 -0.584 -10.444 1.00 98.69 91 ILE A O 1
ATOM 731 N N . SER A 1 92 ? 7.758 -0.188 -11.814 1.00 97.88 92 SER A N 1
ATOM 732 C CA . SER A 1 92 ? 7.053 -0.488 -13.052 1.00 97.88 92 SER A CA 1
ATOM 733 C C . SER A 1 92 ? 7.851 -1.407 -13.957 1.00 97.88 92 SER A C 1
ATOM 735 O O . SER A 1 92 ? 9.068 -1.273 -14.047 1.00 97.88 92 SER A O 1
ATOM 737 N N . PHE A 1 93 ? 7.163 -2.288 -14.671 1.00 97.38 93 PHE A N 1
ATOM 738 C CA . PHE A 1 93 ? 7.736 -3.134 -15.715 1.00 97.38 93 PHE A CA 1
ATOM 739 C C . PHE A 1 93 ? 6.629 -3.587 -16.671 1.00 97.38 93 PHE A C 1
ATOM 741 O O . PHE A 1 93 ? 5.442 -3.411 -16.391 1.00 97.38 93 PHE A O 1
ATOM 748 N N . GLN A 1 94 ? 7.014 -4.144 -17.814 1.00 96.25 94 GLN A N 1
ATOM 749 C CA . GLN A 1 94 ? 6.092 -4.804 -18.729 1.00 96.25 94 GLN A CA 1
ATOM 750 C C . GLN A 1 94 ? 6.123 -6.306 -18.503 1.00 96.25 94 GLN A C 1
ATOM 752 O O . GLN A 1 94 ? 7.201 -6.869 -18.332 1.00 96.25 94 GLN A O 1
ATOM 757 N N . PHE A 1 95 ? 4.959 -6.940 -18.552 1.00 96.94 95 PHE A N 1
ATOM 758 C CA . PHE A 1 95 ? 4.808 -8.384 -18.468 1.00 96.94 95 PHE A CA 1
ATOM 759 C C . PHE A 1 95 ? 3.886 -8.846 -19.592 1.00 96.94 95 PHE A C 1
ATOM 761 O O . PHE A 1 95 ? 2.752 -8.381 -19.672 1.00 96.94 95 PHE A O 1
ATOM 768 N N . PHE A 1 96 ? 4.397 -9.673 -20.511 1.00 95.75 96 PHE A N 1
ATOM 769 C CA . PHE A 1 96 ? 3.689 -10.051 -21.749 1.00 95.75 96 PHE A CA 1
ATOM 770 C C . PHE A 1 96 ? 3.142 -8.849 -22.554 1.00 95.75 96 PHE A C 1
ATOM 772 O O . PHE A 1 96 ? 2.102 -8.928 -23.200 1.00 95.75 96 PHE A O 1
ATOM 779 N N . GLY A 1 97 ? 3.848 -7.713 -22.515 1.00 93.06 97 GLY A N 1
ATOM 780 C CA . GLY A 1 97 ? 3.446 -6.472 -23.189 1.00 93.06 97 GLY A CA 1
ATOM 781 C C . GLY A 1 97 ? 2.481 -5.580 -22.396 1.00 93.06 97 GLY A C 1
ATOM 782 O O . GLY A 1 97 ? 2.327 -4.412 -22.746 1.00 93.06 97 GLY A O 1
ATOM 783 N N . THR A 1 98 ? 1.896 -6.062 -21.297 1.00 96.00 98 THR A N 1
ATOM 784 C CA . THR A 1 98 ? 1.079 -5.245 -20.386 1.00 96.00 98 THR A CA 1
ATOM 785 C C . THR A 1 98 ? 1.972 -4.433 -19.456 1.00 96.00 98 THR A C 1
ATOM 787 O O . THR A 1 98 ? 2.865 -4.979 -18.808 1.00 96.00 98 THR A O 1
ATOM 790 N N . ARG A 1 99 ? 1.743 -3.121 -19.360 1.00 95.88 99 ARG A N 1
ATOM 791 C CA . ARG A 1 99 ? 2.528 -2.215 -18.511 1.00 95.88 99 ARG A CA 1
ATOM 792 C C . ARG A 1 99 ? 1.930 -2.167 -17.108 1.00 95.88 99 ARG A C 1
ATOM 794 O O . ARG A 1 99 ? 0.829 -1.647 -16.924 1.00 95.88 99 ARG A O 1
ATOM 801 N N . PHE A 1 100 ? 2.690 -2.625 -16.121 1.00 98.06 100 PHE A N 1
ATOM 802 C CA . PHE A 1 100 ? 2.304 -2.597 -14.715 1.00 98.06 100 PHE A CA 1
ATOM 803 C C . PHE A 1 100 ? 2.988 -1.464 -13.953 1.00 98.06 100 PHE A C 1
ATOM 805 O O . PHE A 1 100 ? 4.172 -1.186 -14.157 1.00 98.06 100 PHE A O 1
ATOM 812 N N . LEU A 1 101 ? 2.253 -0.864 -13.018 1.00 98.38 101 LEU A N 1
ATOM 813 C CA . LEU A 1 101 ? 2.770 0.037 -11.993 1.00 98.38 101 LEU A CA 1
ATOM 814 C C . LEU A 1 101 ? 2.300 -0.428 -10.616 1.00 98.38 101 LEU A C 1
ATOM 816 O O . LEU A 1 101 ? 1.102 -0.512 -10.360 1.00 98.38 101 LEU A O 1
ATOM 820 N N . PHE A 1 102 ? 3.244 -0.650 -9.710 1.00 98.81 102 PHE A N 1
ATOM 821 C CA . PHE A 1 102 ? 2.980 -0.961 -8.310 1.00 98.81 102 PHE A CA 1
ATOM 822 C C . PHE A 1 102 ? 3.477 0.195 -7.455 1.00 98.81 102 PHE A C 1
ATOM 824 O O . PHE A 1 102 ? 4.653 0.542 -7.533 1.00 98.81 102 PHE A O 1
ATOM 831 N N . VAL A 1 103 ? 2.604 0.789 -6.645 1.00 98.81 103 VAL A N 1
ATOM 832 C CA . VAL A 1 103 ? 2.928 1.909 -5.756 1.00 98.81 103 VAL A CA 1
ATOM 833 C C . VAL A 1 103 ? 2.689 1.481 -4.316 1.00 98.81 103 VAL A C 1
ATOM 835 O O . VAL A 1 103 ? 1.547 1.297 -3.911 1.00 98.81 103 VAL A O 1
ATOM 838 N N . ASN A 1 104 ? 3.756 1.350 -3.531 1.00 98.69 104 ASN A N 1
ATOM 839 C CA . ASN A 1 104 ? 3.676 1.152 -2.089 1.00 98.69 104 ASN A CA 1
ATOM 840 C C . ASN A 1 104 ? 3.805 2.497 -1.366 1.00 98.69 104 ASN A C 1
ATOM 842 O O . ASN A 1 104 ? 4.766 3.234 -1.603 1.00 98.69 104 ASN A O 1
ATOM 846 N N . THR A 1 105 ? 2.877 2.813 -0.463 1.00 98.38 105 THR A N 1
ATOM 847 C CA . THR A 1 105 ? 2.860 4.088 0.262 1.00 98.38 105 THR A CA 1
ATOM 848 C C . THR A 1 105 ? 2.771 3.931 1.772 1.00 98.38 105 THR A C 1
ATOM 850 O O . THR A 1 105 ? 2.278 2.938 2.296 1.00 98.38 105 THR A O 1
ATOM 853 N N . HIS A 1 106 ? 3.266 4.953 2.466 1.00 97.94 106 HIS A N 1
ATOM 854 C CA . HIS A 1 106 ? 3.055 5.156 3.891 1.00 97.94 106 HIS A CA 1
ATOM 855 C C . HIS A 1 106 ? 2.649 6.615 4.097 1.00 97.94 106 HIS A C 1
ATOM 857 O O . HIS A 1 106 ? 3.495 7.521 4.106 1.00 97.94 106 HIS A O 1
ATOM 863 N N . LEU A 1 107 ? 1.342 6.852 4.189 1.00 97.50 107 LEU A N 1
ATOM 864 C CA . LEU A 1 107 ? 0.775 8.198 4.257 1.00 97.50 107 LEU A CA 1
ATOM 865 C C . LEU A 1 107 ? 0.764 8.738 5.689 1.00 97.50 107 LEU A C 1
ATOM 867 O O . LEU A 1 107 ? 1.046 8.031 6.657 1.00 97.50 107 LEU A O 1
ATOM 871 N N . PHE A 1 108 ? 0.486 10.034 5.843 1.00 95.38 108 PHE A N 1
ATOM 872 C CA . PHE A 1 108 ? 0.450 10.657 7.162 1.00 95.38 108 PHE A CA 1
ATOM 873 C C . PHE A 1 108 ? -0.617 10.041 8.072 1.00 95.38 108 PHE A C 1
ATOM 875 O O . PHE A 1 108 ? -1.798 9.969 7.729 1.00 95.38 108 PHE A O 1
ATOM 882 N N . ALA A 1 109 ? -0.160 9.647 9.262 1.00 90.56 109 ALA A N 1
ATOM 883 C CA . ALA A 1 109 ? -0.975 9.109 10.337 1.00 90.56 109 ALA A CA 1
ATOM 884 C C . ALA A 1 109 ? -1.843 10.187 11.005 1.00 90.56 109 ALA A C 1
ATOM 886 O O . ALA A 1 109 ? -1.647 11.383 10.778 1.00 90.56 109 ALA A O 1
ATOM 887 N N . HIS A 1 110 ? -2.720 9.726 11.900 1.00 86.81 110 HIS A N 1
ATOM 888 C CA . HIS A 1 110 ? -3.712 10.489 12.671 1.00 86.81 110 HIS A CA 1
ATOM 889 C C . HIS A 1 110 ? -4.984 10.845 11.897 1.00 86.81 110 HIS A C 1
ATOM 891 O O . HIS A 1 110 ? -4.957 11.098 10.694 1.00 86.81 110 HIS A O 1
ATOM 897 N N . GLU A 1 111 ? -6.119 10.825 12.591 1.00 82.81 111 GLU A N 1
ATOM 898 C CA . GLU A 1 111 ? -7.450 10.965 11.995 1.00 82.81 111 GLU A CA 1
ATOM 899 C C . GLU A 1 111 ? -7.629 12.320 11.300 1.00 82.81 111 GLU A C 1
ATOM 901 O O . GLU A 1 111 ? -8.100 12.372 10.163 1.00 82.81 111 GLU A O 1
ATOM 906 N N . GLU A 1 112 ? -7.110 13.385 11.911 1.00 92.25 112 GLU A N 1
ATOM 907 C CA . GLU A 1 112 ? -7.238 14.789 11.503 1.00 92.25 112 GLU A CA 1
ATOM 908 C C . GLU A 1 112 ? -6.462 15.112 10.217 1.00 92.25 112 GLU A C 1
ATOM 910 O O . GLU A 1 112 ? -6.637 16.165 9.606 1.00 92.25 112 GLU A O 1
ATOM 915 N N . LYS A 1 113 ? -5.581 14.208 9.773 1.00 94.75 113 LYS A N 1
ATOM 916 C CA . LYS A 1 113 ? -4.752 14.389 8.572 1.00 94.75 113 LYS A CA 1
ATOM 917 C C . LYS A 1 113 ? -5.441 13.962 7.272 1.00 94.75 113 LYS A C 1
ATOM 919 O O . LYS A 1 113 ? -4.764 13.811 6.257 1.00 94.75 113 LYS A O 1
ATOM 924 N N . TYR A 1 114 ? -6.769 13.829 7.276 1.00 96.31 114 TYR A N 1
ATOM 925 C CA . TYR A 1 114 ? -7.589 13.442 6.121 1.00 96.31 114 TYR A CA 1
ATOM 926 C C . TYR A 1 114 ? -7.244 14.218 4.840 1.00 96.31 114 TYR A C 1
ATOM 928 O O . TYR A 1 114 ? -6.792 13.630 3.857 1.00 96.31 114 TYR A O 1
ATOM 936 N N . SER A 1 115 ? -7.352 15.550 4.870 1.00 96.94 115 SER A N 1
ATOM 937 C CA . SER A 1 115 ? -7.081 16.390 3.694 1.00 96.94 115 SER A CA 1
ATOM 938 C C . SER A 1 115 ? -5.616 16.313 3.251 1.00 96.94 115 SER A C 1
ATOM 940 O O . SER A 1 115 ? -5.316 16.372 2.059 1.00 96.94 115 SER A O 1
ATOM 942 N N . GLN A 1 116 ? -4.691 16.123 4.203 1.00 96.75 116 GLN A N 1
ATOM 943 C CA . GLN A 1 116 ? -3.270 15.948 3.896 1.00 96.75 116 GLN A CA 1
ATOM 944 C C . GLN A 1 116 ? -3.016 14.622 3.173 1.00 96.75 116 GLN A C 1
ATOM 946 O O . GLN A 1 116 ? -2.244 14.615 2.220 1.00 96.75 116 GLN A O 1
ATOM 951 N N . ARG A 1 117 ? -3.690 13.524 3.549 1.00 97.94 117 ARG A N 1
ATOM 952 C CA . ARG A 1 117 ? -3.581 12.234 2.844 1.00 97.94 117 ARG A CA 1
ATOM 953 C C . ARG A 1 117 ? -4.045 12.329 1.393 1.00 97.94 117 ARG A C 1
ATOM 955 O O . ARG A 1 117 ? -3.333 11.859 0.508 1.00 97.94 117 ARG A O 1
ATOM 962 N N . ILE A 1 118 ? -5.171 12.997 1.133 1.00 98.00 118 ILE A N 1
ATOM 963 C CA . ILE A 1 118 ? -5.664 13.236 -0.236 1.00 98.00 118 ILE A CA 1
ATOM 964 C C . ILE A 1 118 ? -4.620 14.008 -1.053 1.00 98.00 118 ILE A C 1
ATOM 966 O O . ILE A 1 118 ? -4.241 13.597 -2.152 1.00 98.00 118 ILE A O 1
ATOM 970 N N . GLN A 1 119 ? -4.077 15.090 -0.487 1.00 97.56 119 GLN A N 1
ATOM 971 C CA . GLN A 1 119 ? -3.020 15.857 -1.140 1.00 97.56 119 GLN A CA 1
ATOM 97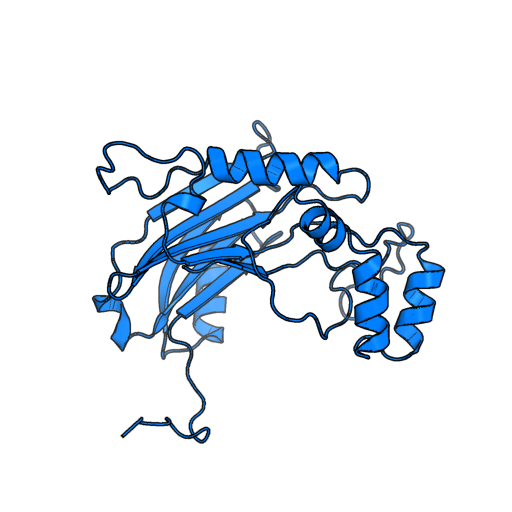2 C C . GLN A 1 119 ? -1.743 15.027 -1.345 1.00 97.56 119 GLN A C 1
ATOM 974 O O . GLN A 1 119 ? -1.097 15.149 -2.381 1.00 97.56 119 GLN A O 1
ATOM 979 N N . ASN A 1 120 ? -1.374 14.167 -0.391 1.00 97.25 120 ASN A N 1
ATOM 980 C CA . ASN A 1 120 ? -0.213 13.288 -0.507 1.00 97.25 120 ASN A CA 1
ATOM 981 C C . ASN A 1 120 ? -0.355 12.323 -1.690 1.00 97.25 120 ASN A C 1
ATOM 983 O O . ASN A 1 120 ? 0.587 12.210 -2.468 1.00 97.25 120 ASN A O 1
ATOM 987 N N . ILE A 1 121 ? -1.519 11.694 -1.876 1.00 98.25 121 ILE A N 1
ATOM 988 C CA . ILE A 1 121 ? -1.790 10.796 -3.014 1.00 98.25 121 ILE A CA 1
ATOM 989 C C . ILE A 1 121 ? -1.631 11.544 -4.346 1.00 98.25 121 ILE A C 1
ATOM 991 O O . ILE A 1 121 ? -0.948 11.074 -5.263 1.00 98.25 121 ILE A O 1
ATOM 995 N N . LYS A 1 122 ? -2.181 12.762 -4.437 1.00 97.12 122 LYS A N 1
ATOM 996 C CA . LYS A 1 122 ? -2.013 13.622 -5.617 1.00 97.12 122 LYS A CA 1
ATOM 997 C C . LYS A 1 122 ? -0.547 13.998 -5.849 1.00 97.12 122 LYS A C 1
ATOM 999 O O . LYS A 1 122 ? -0.054 13.888 -6.964 1.00 97.12 122 LYS A O 1
ATOM 1004 N N . ASN A 1 123 ? 0.175 14.398 -4.809 1.00 96.75 123 ASN A N 1
ATOM 1005 C CA . ASN A 1 123 ? 1.581 14.773 -4.938 1.00 96.75 123 ASN A CA 1
ATOM 1006 C C . ASN A 1 123 ? 2.445 13.581 -5.367 1.00 96.75 123 ASN A C 1
ATOM 1008 O O . ASN A 1 123 ? 3.271 13.733 -6.262 1.00 96.75 123 ASN A O 1
ATOM 1012 N N . ILE A 1 124 ? 2.221 12.397 -4.788 1.00 98.19 124 ILE A N 1
ATOM 1013 C CA . ILE A 1 124 ? 2.925 11.160 -5.149 1.00 98.19 124 ILE A CA 1
ATOM 1014 C C . ILE A 1 124 ? 2.706 10.841 -6.629 1.00 98.19 124 ILE A C 1
ATOM 1016 O O . ILE A 1 124 ? 3.679 10.711 -7.368 1.00 98.19 124 ILE A O 1
ATOM 1020 N N . SER A 1 125 ? 1.451 10.788 -7.085 1.00 97.50 125 SER A N 1
ATOM 1021 C CA . SER A 1 125 ? 1.134 10.460 -8.485 1.00 97.50 125 SER A CA 1
ATOM 1022 C C . SER A 1 125 ? 1.749 11.433 -9.496 1.00 97.50 125 SER A C 1
ATOM 1024 O O . SER A 1 125 ? 2.070 11.038 -10.611 1.00 97.50 125 SER A O 1
ATOM 1026 N N . HIS A 1 126 ? 1.944 12.695 -9.112 1.00 96.56 126 HIS A N 1
ATOM 1027 C CA . HIS A 1 126 ? 2.535 13.724 -9.970 1.00 96.56 126 HIS A CA 1
ATOM 1028 C C . HIS A 1 126 ? 4.066 13.810 -9.869 1.00 96.56 126 HIS A C 1
ATOM 1030 O O . HIS A 1 126 ? 4.685 14.463 -10.708 1.00 96.56 126 HIS A O 1
ATOM 1036 N N . SER A 1 127 ? 4.668 13.212 -8.836 1.00 96.50 127 SER A N 1
ATOM 1037 C CA . SER A 1 127 ? 6.113 13.298 -8.567 1.00 96.50 127 SER A CA 1
ATOM 1038 C C . SER A 1 127 ? 6.879 12.052 -8.997 1.00 96.50 127 SER A C 1
ATOM 1040 O O . SER A 1 127 ? 8.072 12.141 -9.273 1.00 96.50 127 SER A O 1
ATOM 1042 N N . LEU A 1 128 ? 6.223 10.891 -9.023 1.00 96.50 128 LEU A N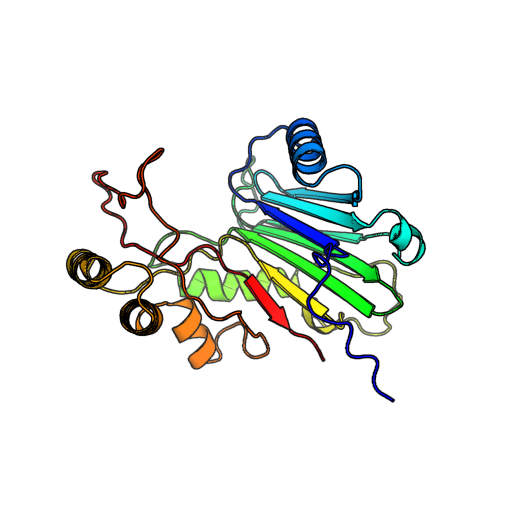 1
ATOM 1043 C CA . LEU A 1 128 ? 6.827 9.660 -9.519 1.00 96.50 128 LEU A CA 1
ATOM 1044 C C . LEU A 1 128 ? 7.034 9.767 -11.034 1.00 96.50 128 LEU A C 1
ATOM 1046 O O . LEU A 1 128 ? 6.079 9.949 -11.789 1.00 96.50 128 LEU A O 1
ATOM 1050 N N . ASP A 1 129 ? 8.277 9.620 -11.483 1.00 93.62 129 ASP A N 1
ATOM 1051 C CA . ASP A 1 129 ? 8.609 9.661 -12.906 1.00 93.62 129 ASP A CA 1
ATOM 1052 C C . ASP A 1 129 ? 8.903 8.260 -13.442 1.00 93.62 129 ASP A C 1
ATOM 1054 O O . ASP A 1 129 ? 10.032 7.775 -13.385 1.00 93.62 129 ASP A O 1
ATOM 1058 N N . LEU A 1 130 ? 7.848 7.604 -13.930 1.00 93.94 130 LEU A N 1
ATOM 1059 C CA . LEU A 1 130 ? 7.890 6.295 -14.583 1.00 93.94 130 LEU A CA 1
ATOM 1060 C C . LEU A 1 130 ? 6.954 6.267 -15.807 1.00 93.94 130 LEU A C 1
ATOM 1062 O O . LEU A 1 130 ? 5.980 7.024 -15.837 1.00 93.94 130 LEU A O 1
ATOM 1066 N N . PRO A 1 131 ? 7.215 5.421 -16.818 1.00 91.56 131 PRO A N 1
ATOM 1067 C CA . PRO A 1 131 ? 8.525 4.837 -17.106 1.00 91.56 131 PRO A CA 1
ATOM 1068 C C . PRO A 1 131 ? 9.479 5.933 -17.621 1.00 91.56 131 PRO A C 1
ATOM 1070 O O . PRO A 1 131 ? 9.053 6.878 -18.298 1.00 91.56 131 PRO A O 1
ATOM 1073 N N . ARG A 1 132 ? 10.770 5.852 -17.289 1.00 87.12 132 ARG A N 1
ATOM 1074 C CA . ARG A 1 132 ? 11.801 6.800 -17.748 1.00 87.12 132 ARG A CA 1
ATOM 1075 C C . ARG A 1 132 ? 12.307 6.422 -19.132 1.00 87.12 132 ARG A C 1
ATOM 1077 O O . ARG A 1 132 ? 12.502 7.317 -19.949 1.00 87.12 132 ARG A O 1
ATOM 1084 N N . SER A 1 133 ? 12.448 5.122 -19.390 1.00 76.94 133 SER A N 1
ATOM 1085 C CA . SER A 1 133 ? 13.049 4.581 -20.614 1.00 76.94 133 SER A CA 1
ATOM 1086 C C . SER A 1 133 ? 12.191 4.734 -21.877 1.00 76.94 133 SER A C 1
ATOM 1088 O O . SER A 1 133 ? 12.735 4.761 -22.979 1.00 76.94 133 SER A O 1
ATOM 1090 N N . LEU A 1 134 ? 10.865 4.877 -21.749 1.00 67.94 134 LEU A N 1
ATOM 1091 C CA . LEU A 1 134 ? 9.991 5.044 -22.912 1.00 67.94 134 LEU A CA 1
ATOM 1092 C C . LEU A 1 134 ? 9.956 6.512 -23.376 1.00 67.94 134 LEU A C 1
ATOM 1094 O O . LEU A 1 134 ? 9.556 7.389 -22.595 1.00 67.94 134 LEU A O 1
ATOM 1098 N N . PRO A 1 135 ? 10.287 6.796 -24.652 1.00 62.22 135 PRO A N 1
ATOM 1099 C CA . PRO A 1 135 ? 10.180 8.126 -25.239 1.00 62.22 135 PRO A CA 1
ATOM 1100 C C . PRO A 1 135 ? 8.711 8.440 -25.559 1.00 62.22 135 PRO A C 1
ATOM 1102 O O . PRO A 1 135 ? 8.290 8.526 -26.712 1.00 62.22 135 PRO A O 1
ATOM 1105 N N . LEU A 1 136 ? 7.891 8.598 -24.521 1.00 66.62 136 LEU A N 1
ATOM 1106 C CA . LEU A 1 136 ? 6.538 9.121 -24.661 1.00 66.62 136 LEU A CA 1
ATOM 1107 C C . LEU A 1 136 ? 6.650 10.612 -25.012 1.00 66.62 136 LEU A C 1
ATOM 1109 O O . LEU A 1 136 ? 7.035 11.409 -24.158 1.00 66.62 136 LEU A O 1
ATOM 1113 N N . LYS A 1 137 ? 6.308 10.988 -26.257 1.00 66.12 137 LYS A N 1
ATOM 1114 C CA . LYS A 1 137 ? 6.343 12.386 -26.749 1.00 66.12 137 LYS A CA 1
ATOM 1115 C C . LYS A 1 137 ? 5.643 13.365 -25.794 1.00 66.12 137 LYS A C 1
ATOM 1117 O O . LYS A 1 137 ? 6.103 14.489 -25.627 1.00 66.12 137 LYS A O 1
ATOM 1122 N N . HIS A 1 138 ? 4.581 12.909 -25.126 1.00 71.25 138 HIS A N 1
ATOM 1123 C CA . HIS A 1 138 ? 3.907 13.626 -24.047 1.00 71.25 138 HIS A CA 1
ATOM 1124 C C . HIS A 1 138 ? 3.597 12.665 -22.893 1.00 71.25 138 HIS A C 1
ATOM 1126 O O . HIS A 1 138 ? 2.698 11.831 -22.988 1.00 71.25 138 HIS A O 1
ATOM 1132 N N . LYS A 1 139 ? 4.348 12.769 -21.790 1.00 81.56 139 LYS A N 1
ATOM 1133 C CA . LYS A 1 139 ? 4.053 12.024 -20.559 1.00 81.56 139 LYS A CA 1
ATOM 1134 C C . LYS A 1 139 ? 2.917 12.716 -19.808 1.00 81.56 139 LYS A C 1
ATOM 1136 O O . LYS A 1 139 ? 3.037 13.885 -19.445 1.00 81.56 139 LYS A O 1
ATOM 1141 N N . HIS A 1 140 ? 1.830 11.994 -19.539 1.00 90.62 140 HIS A N 1
ATOM 1142 C CA . HIS A 1 140 ? 0.760 12.501 -18.678 1.00 90.62 140 HIS A CA 1
ATOM 1143 C C . HIS A 1 140 ? 1.324 12.845 -17.289 1.00 90.62 140 HIS A C 1
ATOM 1145 O O . HIS A 1 140 ? 2.151 12.100 -16.766 1.00 90.62 140 HIS A O 1
ATOM 1151 N N . LYS A 1 141 ? 0.914 13.962 -16.676 1.00 91.81 141 LYS A N 1
ATOM 1152 C CA . LYS A 1 141 ? 1.502 14.414 -15.399 1.00 91.81 141 LYS A CA 1
ATOM 1153 C C . LYS A 1 141 ? 1.297 13.402 -14.271 1.00 91.81 141 LYS A C 1
ATOM 1155 O O . LYS A 1 141 ? 2.230 13.116 -13.535 1.00 91.81 141 LYS A O 1
ATOM 1160 N N . ASP A 1 142 ? 0.096 12.843 -14.182 1.00 94.69 142 ASP A N 1
ATOM 1161 C CA . ASP A 1 142 ? -0.205 11.711 -13.307 1.00 94.69 142 ASP A CA 1
ATOM 1162 C C . ASP A 1 142 ? 0.415 10.429 -13.884 1.00 94.69 142 ASP A C 1
ATOM 1164 O O . ASP A 1 142 ? 0.021 9.975 -14.965 1.00 94.69 142 ASP A O 1
ATOM 1168 N N . VAL A 1 143 ? 1.374 9.858 -13.151 1.00 95.38 143 VAL A N 1
ATOM 1169 C CA . VAL A 1 143 ? 2.083 8.618 -13.489 1.00 95.38 143 VAL A CA 1
ATOM 1170 C C . VAL A 1 143 ? 1.129 7.448 -13.716 1.00 95.38 143 VAL A C 1
ATOM 1172 O O . VAL A 1 143 ? 1.367 6.617 -14.586 1.00 95.38 143 VAL A O 1
ATOM 1175 N N . THR A 1 144 ? 0.005 7.405 -12.998 1.00 95.69 144 THR A N 1
ATOM 1176 C CA . THR A 1 144 ? -0.939 6.284 -13.020 1.00 95.69 144 THR A CA 1
ATOM 1177 C C . THR A 1 144 ? -1.718 6.210 -14.331 1.00 95.69 144 THR A C 1
ATOM 1179 O O . THR A 1 144 ? -2.386 5.219 -14.598 1.00 95.69 144 THR A O 1
ATOM 1182 N N . LYS A 1 145 ? -1.661 7.250 -15.168 1.00 94.38 145 LYS A N 1
ATOM 1183 C CA . LYS A 1 145 ? -2.271 7.277 -16.508 1.00 94.38 145 LYS A CA 1
ATOM 1184 C C . LYS A 1 145 ? -1.341 6.742 -17.601 1.00 94.38 145 LYS A C 1
ATOM 1186 O O . LYS A 1 145 ? -1.721 6.708 -18.765 1.00 94.38 145 LYS A O 1
ATOM 1191 N N . ARG A 1 146 ? -0.106 6.370 -17.249 1.00 93.69 146 ARG A N 1
ATOM 1192 C CA . ARG A 1 146 ? 0.931 5.917 -18.193 1.00 93.69 146 ARG A CA 1
ATOM 1193 C C . ARG A 1 146 ? 1.038 4.387 -18.288 1.00 93.69 146 ARG A C 1
ATOM 1195 O O . ARG A 1 146 ? 1.872 3.900 -19.050 1.00 93.69 146 ARG A O 1
ATOM 1202 N N . PHE A 1 147 ? 0.228 3.657 -17.521 1.00 95.19 147 PHE A N 1
ATOM 1203 C CA . PHE A 1 147 ? 0.274 2.202 -17.351 1.00 95.19 147 PHE A CA 1
ATOM 1204 C C . PHE A 1 147 ? -1.102 1.590 -17.585 1.00 95.19 147 PHE A C 1
ATOM 1206 O O . PHE A 1 147 ? -2.108 2.266 -17.375 1.00 95.19 147 PHE A O 1
ATOM 1213 N N . ASP A 1 148 ? -1.121 0.328 -18.010 1.00 96.25 148 ASP A N 1
ATOM 1214 C CA . ASP A 1 148 ? -2.354 -0.416 -18.276 1.00 96.25 148 ASP A CA 1
ATOM 1215 C C . ASP A 1 148 ? -2.964 -0.899 -16.959 1.00 96.25 148 ASP A C 1
ATOM 1217 O O . ASP A 1 148 ? -4.135 -0.660 -16.685 1.00 96.25 148 ASP A O 1
ATOM 1221 N N . CYS A 1 149 ? -2.137 -1.494 -16.097 1.00 98.12 149 CYS A N 1
ATOM 1222 C CA . CYS A 1 149 ? -2.542 -1.961 -14.778 1.00 98.12 149 CYS A CA 1
ATOM 1223 C C . CYS A 1 149 ? -1.798 -1.183 -13.694 1.00 98.12 149 CYS A C 1
ATOM 1225 O O . CYS A 1 149 ? -0.565 -1.112 -13.695 1.00 98.12 149 CYS A O 1
ATOM 1227 N N . VAL A 1 150 ? -2.536 -0.623 -12.737 1.00 98.50 150 VAL A N 1
ATOM 1228 C CA . VAL A 1 150 ? -1.956 0.091 -11.597 1.00 98.50 150 VAL A CA 1
ATOM 1229 C C . VAL A 1 150 ? -2.466 -0.508 -10.304 1.00 98.50 150 VAL A C 1
ATOM 1231 O O . VAL A 1 150 ? -3.670 -0.574 -10.094 1.00 98.50 150 VAL A O 1
ATOM 1234 N N . PHE A 1 151 ? -1.546 -0.867 -9.417 1.00 98.75 151 PHE A N 1
ATOM 1235 C CA . PHE A 1 151 ? -1.825 -1.288 -8.051 1.00 98.75 151 PHE A CA 1
ATOM 1236 C C . PHE A 1 151 ? -1.262 -0.248 -7.089 1.00 98.75 151 PHE A C 1
ATOM 1238 O O . PHE A 1 151 ? -0.076 0.084 -7.138 1.00 98.75 151 PHE A O 1
ATOM 1245 N N . TRP A 1 152 ? -2.106 0.260 -6.202 1.00 98.81 152 TRP A N 1
ATOM 1246 C CA . TRP A 1 152 ? -1.728 1.185 -5.146 1.00 98.81 152 TRP A CA 1
ATOM 1247 C C . TRP A 1 152 ? -1.996 0.534 -3.797 1.00 98.81 152 TRP A C 1
ATOM 1249 O O . TRP A 1 152 ? -3.139 0.252 -3.451 1.00 98.81 152 TRP A O 1
ATOM 1259 N N . LEU A 1 153 ? -0.938 0.303 -3.031 1.00 98.69 153 LEU A N 1
ATOM 1260 C CA . LEU A 1 153 ? -0.986 -0.447 -1.787 1.00 98.69 153 LEU A CA 1
ATOM 1261 C C . LEU A 1 153 ? -0.220 0.236 -0.652 1.00 98.69 153 LEU A C 1
ATOM 1263 O O . LEU A 1 153 ? 0.573 1.160 -0.861 1.00 98.69 153 LEU A O 1
ATOM 1267 N N . GLY A 1 154 ? -0.456 -0.254 0.559 1.00 98.38 154 GLY A N 1
ATOM 1268 C CA . GLY A 1 154 ? 0.322 0.053 1.754 1.00 98.38 154 GLY A CA 1
ATOM 1269 C C . GLY A 1 154 ? -0.513 0.649 2.880 1.00 98.38 154 GLY A C 1
ATOM 1270 O O . GLY A 1 154 ? -1.743 0.576 2.860 1.00 98.38 154 GLY A O 1
ATOM 1271 N N . ASP A 1 155 ? 0.171 1.259 3.847 1.00 98.56 155 ASP A N 1
ATOM 1272 C CA . ASP A 1 155 ? -0.464 1.973 4.954 1.00 98.56 155 ASP A CA 1
ATOM 1273 C C . ASP A 1 155 ? -0.922 3.360 4.474 1.00 98.56 155 ASP A C 1
ATOM 1275 O O . ASP A 1 155 ? -0.189 4.365 4.501 1.00 98.56 155 ASP A O 1
ATOM 1279 N N . LEU A 1 156 ? -2.171 3.409 4.010 1.00 98.56 156 LEU A N 1
ATOM 1280 C CA . LEU A 1 156 ? -2.828 4.638 3.580 1.00 98.56 156 LEU A CA 1
ATOM 1281 C C . LEU A 1 156 ? -3.279 5.491 4.766 1.00 98.56 156 LEU A C 1
ATOM 1283 O O . LEU A 1 156 ? -3.596 6.666 4.582 1.00 98.56 156 LEU A O 1
ATOM 1287 N N . ASN A 1 157 ? -3.280 4.941 5.982 1.00 98.25 157 ASN A N 1
ATOM 1288 C CA . ASN A 1 157 ? -3.549 5.645 7.231 1.00 98.25 157 ASN A CA 1
ATOM 1289 C C . ASN A 1 157 ? -4.919 6.351 7.321 1.00 98.25 157 ASN A C 1
ATOM 1291 O O . ASN A 1 157 ? -5.111 7.202 8.198 1.00 98.25 157 ASN A O 1
ATOM 1295 N N . PHE A 1 158 ? -5.878 6.011 6.455 1.00 98.44 158 PHE A N 1
ATOM 1296 C CA . PHE A 1 158 ? -7.271 6.433 6.607 1.00 98.44 158 PHE A CA 1
ATOM 1297 C C . PHE A 1 158 ? -7.904 5.751 7.820 1.00 98.44 158 PHE A C 1
ATOM 1299 O O . PHE A 1 158 ? -7.548 4.627 8.172 1.00 98.44 158 PHE A O 1
ATOM 1306 N N . ARG A 1 159 ? -8.782 6.482 8.510 1.00 98.12 159 ARG A N 1
ATOM 1307 C CA . ARG A 1 159 ? -9.331 6.079 9.809 1.00 98.12 159 ARG A CA 1
ATOM 1308 C C . ARG A 1 159 ? -10.839 5.902 9.746 1.00 98.12 159 ARG A C 1
ATOM 1310 O O . ARG A 1 159 ? -11.497 6.514 8.906 1.00 98.12 159 ARG A O 1
ATOM 1317 N N . ILE A 1 160 ? -11.366 5.101 10.663 1.00 97.50 160 ILE A N 1
ATOM 1318 C CA . ILE A 1 160 ? -12.795 5.082 10.974 1.00 97.50 160 ILE A CA 1
ATOM 1319 C C . ILE A 1 160 ? -13.116 6.320 11.817 1.00 97.50 160 ILE A C 1
ATOM 1321 O O . ILE A 1 160 ? -12.484 6.539 12.847 1.00 97.50 160 ILE A O 1
ATOM 1325 N N . VAL A 1 161 ? -14.093 7.116 11.382 1.00 96.31 161 VAL A N 1
ATOM 1326 C CA . VAL A 1 161 ? -14.548 8.331 12.082 1.00 96.31 161 VAL A CA 1
ATOM 1327 C C . VAL A 1 161 ? -15.795 7.990 12.887 1.00 96.31 161 VAL A C 1
ATOM 1329 O O . VAL A 1 161 ? -16.924 8.203 12.447 1.00 96.31 161 VAL A O 1
ATOM 1332 N N . ALA A 1 162 ? -15.583 7.398 14.059 1.00 95.50 162 ALA A N 1
ATOM 1333 C CA . ALA A 1 162 ? -16.635 7.036 15.000 1.00 95.50 162 ALA A CA 1
ATOM 1334 C C . ALA A 1 162 ? -16.078 6.959 16.429 1.00 95.50 162 ALA A C 1
ATOM 1336 O O . ALA A 1 162 ? -14.869 6.854 16.639 1.00 95.50 162 ALA A O 1
ATOM 1337 N N . ASN A 1 163 ? -16.966 6.992 17.426 1.00 95.44 163 ASN A N 1
ATOM 1338 C CA . ASN A 1 163 ? -16.571 6.783 18.816 1.00 95.44 163 ASN A CA 1
ATOM 1339 C C . ASN A 1 163 ? -15.985 5.367 19.003 1.00 95.44 163 ASN A C 1
ATOM 1341 O O . ASN A 1 163 ? -16.540 4.388 18.501 1.00 95.44 163 ASN A O 1
ATOM 1345 N N . ARG A 1 164 ? -14.874 5.267 19.745 1.00 95.19 164 ARG A N 1
ATOM 1346 C CA . ARG A 1 164 ? -14.149 4.010 19.975 1.00 95.19 164 ARG A CA 1
ATOM 1347 C C . ARG A 1 164 ? -15.030 2.908 20.559 1.00 95.19 164 ARG A C 1
ATOM 1349 O O . ARG A 1 164 ? -14.964 1.781 20.073 1.00 95.19 164 ARG A O 1
ATOM 1356 N N . ASP A 1 165 ? -15.802 3.222 21.593 1.00 94.50 165 ASP A N 1
ATOM 1357 C CA . ASP A 1 165 ? -16.612 2.238 22.313 1.00 94.50 165 ASP A CA 1
ATOM 1358 C C . ASP A 1 165 ? -17.700 1.691 21.397 1.00 94.50 165 ASP A C 1
ATOM 1360 O O . ASP A 1 165 ? -17.932 0.487 21.354 1.00 94.50 165 ASP A O 1
ATOM 1364 N N . HIS A 1 166 ? -18.273 2.559 20.562 1.00 93.94 166 HIS A N 1
ATOM 1365 C CA . HIS A 1 166 ? -19.247 2.149 19.561 1.00 93.94 166 HIS A CA 1
ATOM 1366 C C . HIS A 1 166 ? -18.643 1.233 18.486 1.00 93.94 166 HIS A C 1
ATOM 1368 O O . HIS A 1 166 ? -19.261 0.250 18.082 1.00 93.94 166 HIS A O 1
ATOM 1374 N N . VAL A 1 167 ? -17.414 1.512 18.036 1.00 95.31 167 VAL A N 1
ATOM 1375 C CA . VAL A 1 167 ? -16.695 0.628 17.101 1.00 95.31 167 VAL A CA 1
ATOM 1376 C C . VAL A 1 167 ? -16.426 -0.735 17.741 1.00 95.31 167 VAL A C 1
ATOM 1378 O O . VAL A 1 167 ? -16.660 -1.761 17.105 1.00 95.31 167 VAL A O 1
ATOM 1381 N N . LEU A 1 168 ? -15.979 -0.763 19.000 1.00 93.88 168 LEU A N 1
ATOM 1382 C CA . LEU A 1 168 ? -15.747 -2.011 19.731 1.00 93.88 168 LEU A CA 1
ATOM 1383 C C . LEU A 1 168 ? -17.029 -2.819 19.936 1.00 93.88 168 LEU A C 1
ATOM 1385 O O . LEU A 1 168 ? -17.013 -4.025 19.720 1.00 93.88 168 LEU A O 1
ATOM 1389 N N . GLU A 1 169 ? -18.130 -2.170 20.310 1.00 92.31 169 GLU A N 1
ATOM 1390 C CA . GLU A 1 169 ? -19.441 -2.803 20.472 1.00 92.31 169 GLU A CA 1
ATOM 1391 C C . GLU A 1 169 ? -19.868 -3.523 19.183 1.00 92.31 169 GLU A C 1
ATOM 1393 O O . GLU A 1 169 ? -20.282 -4.679 19.219 1.00 92.31 169 GLU A O 1
ATOM 1398 N N . LYS A 1 170 ? -19.689 -2.891 18.013 1.00 90.62 170 LYS A N 1
ATOM 1399 C CA . LYS A 1 170 ? -19.978 -3.540 16.722 1.00 90.62 170 LYS A CA 1
ATOM 1400 C C . LYS A 1 170 ? -19.078 -4.743 16.446 1.00 90.62 170 LYS A C 1
ATOM 1402 O O . LYS A 1 170 ? -19.541 -5.728 15.875 1.00 90.62 170 LYS A O 1
ATOM 1407 N N . LEU A 1 171 ? -17.816 -4.685 16.865 1.00 90.69 171 LEU A N 1
ATOM 1408 C CA . LEU A 1 171 ? -16.852 -5.772 16.684 1.00 90.69 171 LEU A CA 1
ATOM 1409 C C . LEU A 1 171 ? -17.118 -6.976 17.605 1.00 90.69 171 LEU A C 1
ATOM 1411 O O . LEU A 1 171 ? -16.712 -8.086 17.264 1.00 90.69 171 LEU A O 1
ATOM 1415 N N . GLN A 1 172 ? -17.843 -6.800 18.719 1.00 83.25 172 GLN A N 1
ATOM 1416 C CA . GLN A 1 172 ? -18.227 -7.903 19.616 1.00 83.25 172 GLN A CA 1
ATOM 1417 C C . GLN A 1 172 ? -19.148 -8.930 18.940 1.00 83.25 172 GLN A C 1
ATOM 1419 O O . GLN A 1 172 ? -19.092 -10.109 19.275 1.00 83.25 172 GLN A O 1
ATOM 1424 N N . GLY A 1 173 ? -19.950 -8.515 17.951 1.00 68.69 173 GLY A N 1
ATOM 1425 C CA . GLY A 1 173 ? -20.848 -9.394 17.185 1.00 68.69 173 GLY A CA 1
ATOM 1426 C C . GLY A 1 173 ? -20.150 -10.337 16.194 1.00 68.69 173 GLY A C 1
ATOM 1427 O O . GLY A 1 173 ? -20.818 -10.948 15.365 1.00 68.69 173 GLY A O 1
ATOM 1428 N N . GLY A 1 174 ? -18.819 -10.434 16.250 1.00 73.25 174 GLY A N 1
ATOM 1429 C CA . GLY A 1 174 ? -17.987 -11.141 15.285 1.00 73.25 174 GLY A CA 1
ATOM 1430 C C . GLY A 1 174 ? -17.253 -10.133 14.397 1.00 73.25 174 GLY A C 1
ATOM 1431 O O . GLY A 1 174 ? -17.885 -9.492 13.555 1.00 73.25 174 GLY A O 1
ATOM 1432 N N . PRO A 1 175 ? -15.922 -9.989 14.525 1.00 67.19 175 PRO A N 1
ATOM 1433 C CA . PRO A 1 175 ? -15.167 -8.921 13.866 1.00 67.19 175 PRO A CA 1
ATOM 1434 C C . PRO A 1 175 ? -15.092 -9.075 12.334 1.00 67.19 175 PRO A C 1
ATOM 1436 O O . PRO A 1 175 ? -14.583 -8.193 11.649 1.00 67.19 175 PRO A O 1
ATOM 1439 N N . GLN A 1 176 ? -15.615 -10.182 11.800 1.00 73.75 176 GLN A N 1
ATOM 1440 C CA . GLN A 1 176 ? -15.650 -10.517 10.376 1.00 73.75 176 GLN A CA 1
ATOM 1441 C C . GLN A 1 176 ? -17.074 -10.761 9.850 1.00 73.75 176 GLN A C 1
ATOM 1443 O O . GLN A 1 176 ? -17.227 -11.251 8.732 1.00 73.75 176 GLN A O 1
ATOM 1448 N N . SER A 1 177 ? -18.130 -10.456 10.621 1.00 86.94 177 SER A N 1
ATOM 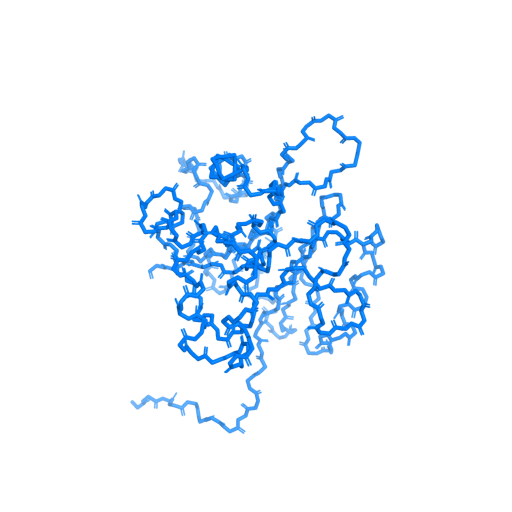1449 C CA . SER A 1 177 ? -19.483 -10.587 10.071 1.00 86.94 177 SER A CA 1
ATOM 1450 C C . SER A 1 177 ? -19.679 -9.568 8.933 1.00 86.94 177 SER A C 1
ATOM 1452 O O . SER A 1 177 ? -19.268 -8.405 9.074 1.00 86.94 177 SER A O 1
ATOM 1454 N N . PRO A 1 178 ? -20.283 -9.964 7.796 1.00 86.44 178 PRO A N 1
ATOM 1455 C CA . PRO A 1 178 ? -20.487 -9.063 6.662 1.00 86.44 178 PRO A CA 1
ATOM 1456 C C . PRO A 1 178 ? -21.231 -7.777 7.046 1.00 86.44 178 PRO A C 1
ATOM 1458 O O . PRO A 1 178 ? -20.892 -6.691 6.576 1.00 86.44 178 PRO A O 1
ATOM 1461 N N . GLU A 1 179 ? -22.214 -7.874 7.941 1.00 89.00 179 GLU A N 1
ATOM 1462 C CA . GLU A 1 179 ? -23.006 -6.746 8.427 1.00 89.00 179 GLU A CA 1
ATOM 1463 C C . GLU A 1 179 ? -22.166 -5.780 9.268 1.00 89.00 179 GLU A C 1
ATOM 1465 O O . GLU A 1 179 ? -22.239 -4.563 9.064 1.00 89.00 179 GLU A O 1
ATOM 1470 N N . THR A 1 180 ? -21.337 -6.301 10.182 1.00 91.25 180 THR A N 1
ATOM 1471 C CA . THR A 1 180 ? -20.434 -5.481 11.001 1.00 91.25 180 THR A CA 1
ATOM 1472 C C . THR A 1 180 ? -19.429 -4.759 10.119 1.00 91.25 180 THR A C 1
ATOM 1474 O O . THR A 1 180 ? -19.282 -3.539 10.230 1.00 91.25 180 THR A O 1
ATOM 1477 N N . VAL A 1 181 ? -18.774 -5.478 9.204 1.00 93.00 181 VAL A N 1
ATOM 1478 C CA . VAL A 1 181 ? -17.780 -4.885 8.304 1.00 93.00 181 VAL A CA 1
ATOM 1479 C C . VAL A 1 181 ? -18.427 -3.809 7.432 1.00 93.00 181 VAL A C 1
ATOM 1481 O O . VAL A 1 181 ? -17.934 -2.682 7.384 1.00 93.00 181 VAL A O 1
ATOM 1484 N N . LYS A 1 182 ? -19.590 -4.091 6.834 1.00 92.38 182 LYS A N 1
ATOM 1485 C CA . LYS A 1 182 ? -20.337 -3.116 6.029 1.00 92.38 182 LYS A CA 1
ATOM 1486 C C . LYS A 1 182 ? -20.684 -1.852 6.813 1.00 92.38 182 LYS A C 1
ATOM 1488 O O . LYS A 1 182 ? -20.561 -0.764 6.258 1.00 92.38 182 LYS A O 1
ATOM 1493 N N . HIS A 1 183 ? -21.106 -1.965 8.074 1.00 93.00 183 HIS A N 1
ATOM 1494 C CA . HIS A 1 183 ? -21.377 -0.798 8.918 1.00 93.00 183 HIS A CA 1
ATOM 1495 C C . HIS A 1 183 ? -20.113 0.010 9.218 1.00 93.00 183 HIS A C 1
ATOM 1497 O O . HIS A 1 183 ? -20.113 1.223 9.021 1.00 93.00 183 HIS A O 1
ATOM 1503 N N . LEU A 1 184 ? -19.022 -0.640 9.624 1.00 96.38 184 LEU A N 1
ATOM 1504 C CA . LEU A 1 184 ? -17.757 0.044 9.914 1.00 96.38 184 LEU A CA 1
ATOM 1505 C C . LEU A 1 184 ? -17.211 0.788 8.688 1.00 96.38 184 LEU A C 1
ATOM 1507 O O . LEU A 1 184 ? -16.730 1.915 8.800 1.00 96.38 184 LEU A O 1
ATOM 1511 N N . LEU A 1 185 ? -17.346 0.194 7.501 1.00 96.69 185 LEU A N 1
ATOM 1512 C CA . LEU A 1 185 ? -16.915 0.792 6.238 1.00 96.69 185 LEU A CA 1
ATOM 1513 C C . LEU A 1 185 ? -17.732 2.023 5.819 1.00 96.69 185 LEU A C 1
ATOM 1515 O O . LEU A 1 185 ? -17.262 2.781 4.971 1.00 96.69 185 LEU A O 1
ATOM 1519 N N . GLN A 1 186 ? -18.908 2.268 6.413 1.00 96.25 186 GLN A N 1
ATOM 1520 C CA . GLN A 1 186 ? -19.641 3.528 6.226 1.00 96.25 186 GLN A CA 1
ATOM 1521 C C . GLN A 1 186 ? -18.956 4.704 6.926 1.00 96.25 186 GLN A C 1
ATOM 1523 O O . GLN A 1 186 ? -19.141 5.844 6.504 1.00 96.25 186 GLN A O 1
ATOM 1528 N N . TRP A 1 187 ? -18.168 4.434 7.970 1.00 97.25 187 TRP A N 1
ATOM 1529 C CA . TRP A 1 187 ? -17.400 5.424 8.728 1.00 97.25 187 TRP A CA 1
ATOM 1530 C C . TRP A 1 187 ? -15.937 5.526 8.275 1.00 97.25 187 TRP A C 1
ATOM 1532 O O . TRP A 1 187 ? -15.183 6.344 8.801 1.00 97.25 187 TRP A O 1
ATOM 1542 N N . ASP A 1 188 ? -15.523 4.709 7.304 1.00 98.19 188 ASP A N 1
ATOM 1543 C CA . ASP A 1 188 ? -14.160 4.681 6.779 1.00 98.19 188 ASP A CA 1
ATOM 1544 C C . ASP A 1 188 ? -13.871 5.896 5.885 1.00 98.19 188 ASP A C 1
ATOM 1546 O O . ASP A 1 188 ? -14.518 6.115 4.857 1.00 98.19 188 ASP A O 1
ATOM 1550 N N . GLN A 1 189 ? -12.854 6.680 6.252 1.00 98.50 189 GLN A N 1
ATOM 1551 C CA . GLN A 1 189 ? -12.485 7.886 5.511 1.00 98.50 189 GLN A CA 1
ATOM 1552 C C . GLN A 1 189 ? -12.098 7.615 4.054 1.00 98.50 189 GLN A C 1
ATOM 1554 O O . GLN A 1 189 ? -12.380 8.462 3.208 1.00 98.50 189 GLN A O 1
ATOM 1559 N N . LEU A 1 190 ? -11.449 6.487 3.735 1.00 98.50 190 LEU A N 1
ATOM 1560 C CA . LEU A 1 190 ? -11.068 6.202 2.348 1.00 98.50 190 LEU A CA 1
ATOM 1561 C C . LEU A 1 190 ? -12.312 5.966 1.488 1.00 98.50 190 LEU A C 1
ATOM 1563 O O . LEU A 1 190 ? -12.436 6.560 0.418 1.00 98.50 190 LEU A O 1
ATOM 1567 N N . ASN A 1 191 ? -13.263 5.169 1.976 1.00 97.94 191 ASN A N 1
ATOM 1568 C CA . ASN A 1 191 ? -14.538 4.947 1.295 1.00 97.94 191 ASN A CA 1
ATOM 1569 C C . ASN A 1 191 ? -15.338 6.241 1.133 1.00 97.94 191 ASN A C 1
ATOM 1571 O O . ASN A 1 191 ? -15.876 6.503 0.056 1.00 97.94 191 ASN A O 1
ATOM 1575 N N . MET A 1 192 ? -15.379 7.086 2.168 1.00 97.75 192 MET A N 1
ATOM 1576 C CA . MET A 1 192 ? -15.996 8.410 2.065 1.00 97.75 192 MET A CA 1
ATOM 1577 C C . MET A 1 192 ? -15.318 9.275 0.997 1.00 97.75 192 MET A C 1
ATOM 1579 O O . MET A 1 192 ? -16.013 9.879 0.181 1.00 97.75 192 MET A O 1
ATOM 1583 N N . ALA A 1 193 ? -13.983 9.320 0.976 1.00 97.75 193 ALA A N 1
ATOM 1584 C CA . ALA A 1 193 ? -13.215 10.105 0.011 1.00 97.75 193 ALA A CA 1
ATOM 1585 C C . ALA A 1 193 ? -13.446 9.623 -1.429 1.00 97.75 193 ALA A C 1
ATOM 1587 O O . ALA A 1 193 ? -13.656 10.439 -2.327 1.00 97.75 193 ALA A O 1
ATOM 1588 N N . ARG A 1 194 ? -13.479 8.300 -1.641 1.00 97.69 194 ARG A N 1
ATOM 1589 C CA . ARG A 1 194 ? -13.791 7.673 -2.937 1.00 97.69 194 ARG A CA 1
ATOM 1590 C C . ARG A 1 194 ? -15.209 8.001 -3.390 1.00 97.69 194 ARG A C 1
ATOM 1592 O O . ARG A 1 194 ? -15.395 8.460 -4.511 1.00 97.69 194 ARG A O 1
ATOM 1599 N N . LYS A 1 195 ? -16.201 7.866 -2.502 1.00 96.31 195 LYS A N 1
ATOM 1600 C CA . LYS A 1 195 ? -17.606 8.197 -2.797 1.00 96.31 195 LYS A CA 1
ATOM 1601 C C . LYS A 1 195 ? -17.804 9.676 -3.153 1.00 96.31 195 LYS A C 1
ATOM 1603 O O . LYS A 1 195 ? -18.662 9.994 -3.968 1.00 96.31 195 LYS A O 1
ATOM 1608 N N . LYS A 1 196 ? -17.016 10.573 -2.554 1.00 97.19 196 LYS A N 1
ATOM 1609 C CA . LYS A 1 196 ? -17.007 12.012 -2.871 1.00 97.19 196 LYS A CA 1
ATOM 1610 C C . LYS A 1 196 ? -16.198 12.364 -4.127 1.00 97.19 196 LYS A C 1
ATOM 1612 O O . LYS A 1 196 ? -16.226 13.516 -4.547 1.00 97.19 196 LYS A O 1
ATOM 1617 N N . GLY A 1 197 ? -15.468 11.413 -4.712 1.00 97.00 197 GLY A N 1
ATOM 1618 C CA . GLY A 1 197 ? -14.588 11.649 -5.859 1.00 97.00 197 GLY A CA 1
ATOM 1619 C C . GLY A 1 197 ? -13.314 12.435 -5.531 1.00 97.00 197 GLY A C 1
ATOM 1620 O O . GLY A 1 197 ? -12.695 13.003 -6.426 1.00 97.00 197 GLY A O 1
ATOM 1621 N N . GLU A 1 198 ? -12.900 12.485 -4.262 1.00 97.38 198 GLU A N 1
ATOM 1622 C CA . GLU A 1 198 ? -11.731 13.262 -3.822 1.00 97.38 198 GLU A CA 1
ATOM 1623 C C . GLU A 1 198 ? -10.399 12.541 -4.091 1.00 97.38 198 GLU A C 1
ATOM 1625 O O . GLU A 1 198 ? -9.353 13.178 -4.225 1.00 97.38 198 GLU A O 1
ATOM 1630 N N . THR A 1 199 ? -10.419 11.208 -4.166 1.00 97.44 199 THR A N 1
ATOM 1631 C CA . THR A 1 199 ? -9.257 10.372 -4.491 1.00 97.44 199 THR A CA 1
ATOM 1632 C C . THR A 1 199 ? -9.705 9.022 -5.052 1.00 97.44 199 THR A C 1
ATOM 1634 O O . THR A 1 199 ? -10.846 8.619 -4.839 1.00 97.44 199 THR A O 1
ATOM 1637 N N . PHE A 1 200 ? -8.810 8.313 -5.750 1.00 97.31 200 PHE A N 1
ATOM 1638 C CA . PHE A 1 200 ? -9.025 6.934 -6.217 1.00 97.31 200 PHE A CA 1
ATOM 1639 C C . PHE A 1 200 ? -10.347 6.698 -6.989 1.00 97.31 200 PHE A C 1
ATOM 1641 O O . PHE A 1 200 ? -10.945 5.634 -6.873 1.00 97.31 200 PHE A O 1
ATOM 1648 N N . LEU A 1 201 ? -10.802 7.677 -7.786 1.00 92.62 201 LEU A N 1
ATOM 1649 C CA . LEU A 1 201 ? -12.094 7.627 -8.494 1.00 92.62 201 LEU A CA 1
ATOM 1650 C C . LEU A 1 201 ? -12.217 6.441 -9.468 1.00 92.62 201 LEU A C 1
ATOM 1652 O O . LEU A 1 201 ? -13.265 5.818 -9.547 1.00 92.62 201 LEU A O 1
ATOM 1656 N N . GLU A 1 202 ? -11.145 6.137 -10.198 1.00 94.06 202 GLU A N 1
ATOM 1657 C CA . GLU A 1 202 ? -11.095 5.057 -11.200 1.00 94.06 202 GLU A CA 1
ATOM 1658 C C . GLU A 1 202 ? -10.535 3.748 -10.638 1.00 94.06 202 GLU A C 1
ATOM 1660 O O . GLU A 1 202 ? -10.192 2.848 -11.396 1.00 94.06 202 GLU A O 1
ATOM 1665 N N . TYR A 1 203 ? -10.329 3.683 -9.324 1.00 98.06 203 TYR A N 1
ATOM 1666 C CA . TYR A 1 203 ? -9.768 2.504 -8.690 1.00 98.06 203 TYR A CA 1
ATOM 1667 C C . TYR A 1 203 ? -10.871 1.666 -8.069 1.00 98.06 203 TYR A C 1
ATOM 1669 O O . TYR A 1 203 ? -11.781 2.171 -7.403 1.00 98.06 203 TYR A O 1
ATOM 1677 N N . GLU A 1 204 ? -10.699 0.367 -8.203 1.00 98.00 204 GLU A N 1
ATOM 1678 C CA . GLU A 1 204 ? -11.413 -0.663 -7.484 1.00 98.00 204 GLU A CA 1
ATOM 1679 C C . GLU A 1 204 ? -10.628 -1.088 -6.241 1.00 98.00 204 GLU A C 1
ATOM 1681 O O . GLU A 1 204 ? -9.438 -0.807 -6.077 1.00 98.00 204 GLU A O 1
ATOM 1686 N N . GLU A 1 205 ? -11.328 -1.746 -5.329 1.00 98.06 205 GLU A N 1
ATOM 1687 C CA . GLU A 1 205 ? -10.756 -2.352 -4.136 1.00 98.06 205 GLU A CA 1
ATOM 1688 C C . GLU A 1 205 ? -11.490 -3.667 -3.897 1.00 98.06 205 GLU A C 1
ATOM 1690 O O . GLU A 1 205 ? -12.712 -3.723 -4.052 1.00 98.06 205 GLU A O 1
ATOM 1695 N N . GLY A 1 206 ? -10.746 -4.716 -3.545 1.00 95.69 206 GLY A N 1
ATOM 1696 C CA . GLY A 1 206 ? -11.343 -6.006 -3.213 1.00 95.69 206 GLY A CA 1
ATOM 1697 C C . GLY A 1 206 ? -12.311 -5.887 -2.035 1.00 95.69 206 GLY A C 1
ATOM 1698 O O . GLY A 1 206 ? -12.143 -5.042 -1.156 1.00 95.69 206 GLY A O 1
ATOM 1699 N N . GLU A 1 207 ? -13.332 -6.742 -2.007 1.00 95.31 207 GLU A N 1
ATOM 1700 C CA . GLU A 1 207 ? -14.317 -6.736 -0.927 1.00 95.31 207 GLU A CA 1
ATOM 1701 C C . GLU A 1 207 ? -13.639 -7.000 0.429 1.00 95.31 207 GLU A C 1
ATOM 1703 O O . GLU A 1 207 ? -13.041 -8.055 0.655 1.00 95.31 207 GLU A O 1
ATOM 1708 N N . ILE A 1 208 ? -13.737 -6.036 1.347 1.00 96.06 208 ILE A N 1
ATOM 1709 C CA . ILE A 1 208 ? -13.199 -6.169 2.701 1.00 96.06 208 ILE A CA 1
ATOM 1710 C C . ILE A 1 208 ? -14.160 -7.053 3.501 1.00 96.06 208 ILE A C 1
ATOM 1712 O O . ILE A 1 208 ? -15.307 -6.680 3.732 1.00 96.06 208 ILE A O 1
ATOM 1716 N N . LYS A 1 209 ? -13.672 -8.226 3.919 1.00 94.25 209 LYS A N 1
ATOM 1717 C CA . LYS A 1 209 ? -14.391 -9.226 4.742 1.00 94.25 209 LYS A CA 1
ATOM 1718 C C . LYS A 1 209 ? -13.698 -9.512 6.075 1.00 94.25 209 LYS A C 1
ATOM 1720 O O . LYS A 1 209 ? -14.007 -10.484 6.752 1.00 94.25 209 LYS A O 1
ATOM 1725 N N . PHE A 1 210 ? -12.708 -8.700 6.417 1.00 94.75 210 PHE A N 1
ATOM 1726 C CA . PHE A 1 210 ? -11.860 -8.870 7.589 1.00 94.75 210 PHE A CA 1
ATOM 1727 C C . PHE A 1 210 ? -12.039 -7.694 8.549 1.00 94.75 210 PHE A C 1
ATOM 1729 O O . PHE A 1 210 ? -12.588 -6.659 8.180 1.00 94.75 210 PHE A O 1
ATOM 1736 N N . ALA A 1 211 ? -11.576 -7.871 9.783 1.00 95.31 211 ALA A N 1
ATOM 1737 C CA . ALA A 1 211 ? -11.636 -6.861 10.832 1.00 95.31 211 ALA A CA 1
ATOM 1738 C C . ALA A 1 211 ? -10.658 -5.699 10.570 1.00 95.31 211 ALA A C 1
ATOM 1740 O O . ALA A 1 211 ? -9.664 -5.895 9.871 1.00 95.31 211 ALA A O 1
ATOM 1741 N N . PRO A 1 212 ? -10.851 -4.512 11.172 1.00 97.19 212 PRO A N 1
ATOM 1742 C CA . PRO A 1 212 ? -9.866 -3.434 11.099 1.00 97.19 212 PRO A CA 1
ATOM 1743 C C . PRO A 1 212 ? -8.446 -3.907 11.451 1.00 97.19 212 PRO A C 1
ATOM 1745 O O . PRO A 1 212 ? -8.258 -4.638 12.426 1.00 97.19 212 PRO A O 1
ATOM 1748 N N . THR A 1 213 ? -7.451 -3.492 10.665 1.00 97.06 213 THR A N 1
ATOM 1749 C CA . THR A 1 213 ? -6.058 -3.977 10.754 1.00 97.06 213 THR A CA 1
ATOM 1750 C C . THR A 1 213 ? -5.195 -3.184 11.733 1.00 97.06 213 THR A C 1
ATOM 1752 O O . THR A 1 213 ? -4.118 -3.630 12.121 1.00 97.06 213 THR A O 1
ATOM 1755 N N . PHE A 1 214 ? -5.677 -2.028 12.185 1.00 96.88 214 PHE A N 1
ATOM 1756 C CA . PHE A 1 214 ? -4.977 -1.152 13.117 1.00 96.88 214 PHE A CA 1
ATOM 1757 C C . PHE A 1 214 ? -5.907 -0.738 14.257 1.00 96.88 214 PHE A C 1
ATOM 1759 O O . PHE A 1 214 ? -7.062 -0.446 14.003 1.00 96.88 214 PHE A O 1
ATOM 1766 N N . LYS A 1 215 ? -5.491 -0.639 15.520 1.00 96.06 215 LYS A N 1
ATOM 1767 C CA . LYS A 1 215 ? -4.183 -0.975 16.092 1.00 96.06 215 LYS A CA 1
ATOM 1768 C C . LYS A 1 215 ? -4.359 -2.103 17.099 1.00 96.06 215 LYS A C 1
ATOM 1770 O O . LYS A 1 215 ? -5.155 -1.949 18.020 1.00 96.06 215 LYS A O 1
ATOM 1775 N N . TYR A 1 216 ? -3.590 -3.172 16.949 1.00 95.88 216 TYR A N 1
ATOM 1776 C CA . TYR A 1 216 ? -3.558 -4.284 17.896 1.00 95.88 216 TYR A CA 1
ATOM 1777 C C . TYR A 1 216 ? -2.480 -4.092 18.965 1.00 95.88 216 TYR A C 1
ATOM 1779 O O . TYR A 1 216 ? -1.473 -3.408 18.736 1.00 95.88 216 TYR A O 1
ATOM 1787 N N . ASP A 1 217 ? -2.686 -4.719 20.119 1.00 96.56 217 ASP A N 1
ATOM 1788 C CA . ASP A 1 217 ? -1.634 -4.932 21.104 1.00 96.56 217 ASP A CA 1
ATOM 1789 C C . ASP A 1 217 ? -0.705 -6.060 20.622 1.00 96.56 217 ASP A C 1
ATOM 1791 O O . ASP A 1 217 ? -1.188 -7.136 20.252 1.00 96.56 217 ASP A O 1
ATOM 1795 N N . PRO A 1 218 ? 0.626 -5.850 20.606 1.00 95.38 218 PRO A N 1
ATOM 1796 C CA . PRO A 1 218 ? 1.562 -6.828 20.062 1.00 95.38 218 PRO A CA 1
ATOM 1797 C C . PRO A 1 218 ? 1.417 -8.222 20.683 1.00 95.38 218 PRO A C 1
ATOM 1799 O O . PRO A 1 218 ? 1.437 -8.372 21.903 1.00 95.38 218 PRO A O 1
ATOM 1802 N N . GLY A 1 219 ? 1.328 -9.245 19.828 1.00 95.50 219 GLY A N 1
ATOM 1803 C CA . GLY A 1 219 ? 1.195 -10.644 20.247 1.00 95.50 219 GLY A CA 1
ATOM 1804 C C . GLY A 1 219 ? -0.230 -11.072 20.609 1.00 95.50 219 GLY A C 1
ATOM 1805 O O . GLY A 1 219 ? -0.399 -12.158 21.158 1.00 95.50 219 GLY A O 1
ATOM 1806 N N . THR A 1 220 ? -1.240 -10.246 20.319 1.00 94.69 220 THR A N 1
ATOM 1807 C CA . THR A 1 220 ? -2.649 -10.528 20.627 1.00 94.69 220 THR A CA 1
ATOM 1808 C C . THR A 1 220 ? -3.577 -10.094 19.489 1.00 94.69 220 THR A C 1
ATOM 1810 O O . THR A 1 220 ? -3.194 -9.267 18.663 1.00 94.69 220 THR A O 1
ATOM 1813 N N . ASP A 1 221 ? -4.822 -10.574 19.521 1.00 91.44 221 ASP A N 1
ATOM 1814 C CA . ASP A 1 221 ? -5.925 -10.081 18.678 1.00 91.44 221 ASP A CA 1
ATOM 1815 C C . ASP A 1 221 ? -6.753 -8.980 19.377 1.00 91.44 221 ASP A C 1
ATOM 1817 O O . ASP A 1 221 ? -7.850 -8.624 18.944 1.00 91.44 221 ASP A O 1
ATOM 1821 N N . SER A 1 222 ? -6.236 -8.422 20.476 1.00 93.19 222 SER A N 1
ATOM 1822 C CA . SER A 1 222 ? -6.876 -7.332 21.211 1.00 93.19 222 SER A CA 1
ATOM 1823 C C . SER A 1 222 ? -6.501 -5.980 20.613 1.00 93.19 222 SER A C 1
ATOM 1825 O O . SER A 1 222 ? -5.338 -5.716 20.307 1.00 93.19 222 SER A O 1
ATOM 1827 N N . TYR A 1 223 ? -7.482 -5.089 20.481 1.00 95.31 223 TYR A N 1
ATOM 1828 C CA . TYR A 1 223 ? -7.237 -3.712 20.053 1.00 95.31 223 TYR A CA 1
ATOM 1829 C C . TYR A 1 223 ? -6.627 -2.853 21.168 1.00 95.31 223 TYR A C 1
ATOM 1831 O O . TYR A 1 223 ? -6.960 -3.024 22.336 1.00 95.31 223 TYR A O 1
ATOM 1839 N N . ASP A 1 224 ? -5.822 -1.869 20.757 1.00 95.62 224 ASP A N 1
ATOM 1840 C CA . ASP A 1 224 ? -4.997 -0.951 21.555 1.00 95.62 224 ASP A CA 1
ATOM 1841 C C . ASP A 1 224 ? -5.516 -0.686 22.980 1.00 95.62 224 ASP A C 1
ATOM 1843 O O . ASP A 1 224 ? -6.426 0.128 23.190 1.00 95.62 224 ASP A O 1
ATOM 1847 N N . SER A 1 225 ? -4.886 -1.340 23.960 1.00 93.12 225 SER A N 1
ATOM 1848 C CA . SER A 1 225 ? -5.132 -1.130 25.395 1.00 93.12 225 SER A CA 1
ATOM 1849 C C . SER A 1 225 ? -4.262 -0.017 25.994 1.00 93.12 225 SER A C 1
ATOM 1851 O O . SER A 1 225 ? -4.424 0.355 27.157 1.00 93.12 225 SER A O 1
ATOM 1853 N N . SER A 1 226 ? -3.364 0.581 25.199 1.00 95.06 226 SER A N 1
ATOM 1854 C CA . SER A 1 226 ? -2.538 1.710 25.639 1.00 95.06 226 SER A CA 1
ATOM 1855 C C . SER A 1 226 ? -3.370 2.950 25.992 1.00 95.06 226 SER A C 1
ATOM 1857 O O . SER A 1 226 ? -4.517 3.101 25.572 1.00 95.06 226 SER A O 1
ATOM 1859 N N . SER A 1 227 ? -2.766 3.918 26.688 1.00 93.38 227 SER A N 1
ATOM 1860 C CA . SER A 1 227 ? -3.411 5.200 27.025 1.00 93.38 227 SER A CA 1
ATOM 1861 C C . SER A 1 227 ? -3.859 6.024 25.811 1.00 93.38 227 SER A C 1
ATOM 1863 O O . SER A 1 227 ? -4.644 6.957 25.958 1.00 93.38 227 SER A O 1
ATOM 1865 N N . LYS A 1 228 ? -3.374 5.696 24.605 1.00 92.56 228 LYS A N 1
ATOM 1866 C CA . LYS A 1 228 ? -3.779 6.361 23.359 1.00 92.56 228 LYS A CA 1
ATOM 1867 C C . LYS A 1 228 ? -5.133 5.888 22.845 1.00 92.56 228 LYS A C 1
ATOM 1869 O O . LYS A 1 228 ? -5.700 6.620 22.036 1.00 92.56 228 LYS A O 1
ATOM 1874 N N . GLN A 1 229 ? -5.586 4.697 23.258 1.00 91.94 229 GLN A N 1
ATOM 1875 C CA . GLN A 1 229 ? -6.896 4.122 22.938 1.00 91.94 229 GLN A CA 1
ATOM 1876 C C . GLN A 1 229 ? -7.294 4.372 21.474 1.00 91.94 229 GLN A C 1
ATOM 1878 O O . GLN A 1 229 ? -8.293 5.031 21.183 1.00 91.94 229 GLN A O 1
ATOM 1883 N N . ARG A 1 230 ? -6.458 3.938 20.519 1.00 95.38 230 ARG A N 1
ATOM 1884 C CA . ARG A 1 230 ? -6.725 4.192 19.096 1.00 95.38 230 ARG A CA 1
ATOM 1885 C C . ARG A 1 230 ? -8.005 3.483 18.652 1.00 95.38 230 ARG A C 1
ATOM 1887 O O . ARG A 1 230 ? -8.204 2.307 18.940 1.00 95.38 230 ARG A O 1
ATOM 1894 N N . VAL A 1 231 ? -8.841 4.197 17.898 1.00 97.12 231 VAL A N 1
ATOM 1895 C CA . VAL A 1 231 ? -10.020 3.618 17.244 1.00 97.12 231 VAL A CA 1
ATOM 1896 C C . VAL A 1 231 ? -9.559 2.579 16.212 1.00 97.12 231 VAL A C 1
ATOM 1898 O O . VAL A 1 231 ? -8.713 2.918 15.373 1.00 97.12 231 VAL A O 1
ATOM 1901 N N . PRO A 1 232 ? -10.098 1.345 16.239 1.00 97.25 232 PRO A N 1
ATOM 1902 C CA . PRO A 1 232 ? -9.843 0.357 15.200 1.00 97.25 232 PRO A CA 1
ATOM 1903 C C . PRO A 1 232 ? -10.115 0.929 13.799 1.00 97.25 232 PRO A C 1
ATOM 1905 O O . PRO A 1 232 ? -11.117 1.605 13.598 1.00 97.25 232 PRO A O 1
ATOM 1908 N N . SER A 1 233 ? -9.216 0.740 12.834 1.00 98.06 233 SER A N 1
ATOM 1909 C CA . SER A 1 233 ? -9.272 1.340 11.494 1.00 98.06 233 SER A CA 1
ATOM 1910 C C . SER A 1 233 ? -8.674 0.432 10.413 1.00 98.06 233 SER A C 1
ATOM 1912 O O . SER A 1 233 ? -7.771 -0.358 10.685 1.00 98.06 233 SER A O 1
ATOM 1914 N N . TYR A 1 234 ? -9.154 0.585 9.176 1.00 98.19 234 TYR A N 1
ATOM 1915 C CA . TYR A 1 234 ? -8.621 -0.074 7.978 1.00 98.19 234 TYR A CA 1
ATOM 1916 C C . TYR A 1 234 ? -7.523 0.790 7.345 1.00 98.19 234 TYR A C 1
ATOM 1918 O O . TYR A 1 234 ? -7.756 1.496 6.359 1.00 98.19 234 TYR A O 1
ATOM 1926 N N . THR A 1 235 ? -6.335 0.786 7.950 1.00 98.38 235 THR A N 1
ATOM 1927 C CA . THR A 1 235 ? -5.200 1.606 7.495 1.00 98.38 235 THR A CA 1
ATOM 1928 C C . THR A 1 235 ? -4.474 0.998 6.301 1.00 98.38 235 THR A C 1
ATOM 1930 O O . THR A 1 235 ? -4.003 1.739 5.436 1.00 98.38 235 THR A O 1
ATOM 1933 N N . ASP A 1 236 ? -4.435 -0.331 6.229 1.00 98.56 236 ASP A N 1
ATOM 1934 C CA . ASP A 1 236 ? -3.688 -1.101 5.234 1.00 98.56 236 ASP A CA 1
ATOM 1935 C C . ASP A 1 236 ? -4.613 -1.506 4.091 1.00 98.56 236 ASP A C 1
ATOM 1937 O O . ASP A 1 236 ? -5.590 -2.226 4.302 1.00 98.56 236 ASP A O 1
ATOM 1941 N N . ARG A 1 237 ? -4.347 -0.996 2.886 1.00 98.62 237 ARG A N 1
ATOM 1942 C CA . ARG A 1 237 ? -5.285 -1.079 1.756 1.00 98.62 237 ARG A CA 1
ATOM 1943 C C . ARG A 1 237 ? -4.573 -1.467 0.470 1.00 98.62 237 ARG A C 1
ATOM 1945 O O . ARG A 1 237 ? -3.383 -1.193 0.304 1.00 98.62 237 ARG A O 1
ATOM 1952 N N . ILE A 1 238 ? -5.319 -2.077 -0.447 1.00 98.69 238 ILE A N 1
ATOM 1953 C CA . ILE A 1 238 ? -4.864 -2.404 -1.800 1.00 98.69 238 ILE A CA 1
ATOM 1954 C C . ILE A 1 238 ? -5.965 -1.994 -2.767 1.00 98.69 238 ILE A C 1
ATOM 1956 O O . ILE A 1 238 ? -7.056 -2.555 -2.754 1.00 98.69 238 ILE A O 1
ATOM 1960 N N . LEU A 1 239 ? -5.655 -1.029 -3.621 1.00 98.69 239 LEU A N 1
ATOM 1961 C CA . LEU A 1 239 ? -6.524 -0.568 -4.688 1.00 98.69 239 LEU A CA 1
ATOM 1962 C C . LEU A 1 239 ? -5.883 -0.890 -6.028 1.00 98.69 239 LEU A C 1
ATOM 1964 O O . LEU A 1 239 ? -4.657 -0.886 -6.155 1.00 98.69 239 LEU A O 1
ATOM 1968 N N . PHE A 1 240 ? -6.700 -1.126 -7.042 1.00 98.44 240 PHE A N 1
ATOM 1969 C CA . PHE A 1 240 ? -6.210 -1.387 -8.385 1.00 98.44 240 PHE A CA 1
ATOM 1970 C C . PHE A 1 240 ? -7.075 -0.710 -9.438 1.00 98.44 240 PHE A C 1
ATOM 1972 O O . PHE A 1 240 ? -8.233 -0.392 -9.198 1.00 98.44 240 PHE A O 1
ATOM 1979 N N . LYS A 1 241 ? -6.497 -0.475 -10.610 1.00 96.31 241 LYS A N 1
ATOM 1980 C CA . LYS A 1 241 ? -7.239 -0.134 -11.819 1.00 96.31 241 LYS A CA 1
ATOM 1981 C C . LYS A 1 241 ? -6.626 -0.851 -13.012 1.00 96.31 241 LYS A C 1
ATOM 1983 O O . LYS A 1 241 ? -5.402 -0.996 -13.094 1.00 96.31 241 LYS A O 1
ATOM 1988 N N . SER A 1 242 ? -7.485 -1.274 -13.917 1.00 90.88 242 SER A N 1
ATOM 1989 C CA . SER A 1 242 ? -7.159 -1.889 -15.199 1.00 90.88 242 SER A CA 1
ATOM 1990 C C . SER A 1 242 ? -7.992 -1.212 -16.297 1.00 90.88 242 SER A C 1
ATOM 1992 O O . SER A 1 242 ? -8.886 -0.434 -15.955 1.00 90.88 242 SER A O 1
ATOM 1994 N N . PRO A 1 243 ? -7.678 -1.438 -17.584 1.00 74.88 243 PRO A N 1
ATOM 1995 C CA . PRO A 1 243 ? -8.439 -0.883 -18.701 1.00 74.88 243 PRO A CA 1
ATOM 1996 C C . PRO A 1 243 ? -9.902 -1.332 -18.713 1.00 74.88 243 PRO A C 1
ATOM 1998 O O . PRO A 1 243 ? -10.180 -2.436 -18.188 1.00 74.88 243 PRO A O 1
#

Secondary structure (DSSP, 8-state):
------TTS----SEEEEEESS--S-HHHHHHHHHHHH-TTEEEEEEEEETTEEEEEEEEGGGGGGBPPPEEEEEESSTT-SS--SEEEEEEEEETTEEEEEEEEEPPPSGGGHHHHHHHHHHHHHH----SSS--SS--SSGGGS-SEEEEEEE----B-S-HHHHHHHHHT-TT-HHHHHHHHHSBHHHHHHHTTSS-TT-EE----S---B-BPTTSS-B--STT-PPPB--EEEEEE--